Protein AF-A9WNQ1-F1 (afdb_monomer)

Organism: Renibacterium salmoninarum (strain ATCC 33209 / DSM 20767 / JCM 11484 / NBRC 15589 / NCIMB 2235) (NCBI:txid288705)

Solvent-accessible surface area (backbone atoms only — not comparable to full-atom values): 12412 Å² total; per-residue (Å²): 134,70,65,70,58,55,55,54,55,50,54,54,66,76,47,58,66,55,71,76,54,53,70,80,81,51,86,83,82,85,74,81,78,77,79,85,83,81,93,76,64,78,74,59,55,67,64,56,62,72,74,64,73,76,78,72,66,78,80,71,82,80,74,76,79,74,80,74,72,81,76,78,74,50,75,68,56,53,51,33,55,51,39,46,50,52,49,54,53,48,52,52,54,51,49,61,52,45,46,44,78,70,32,66,68,43,34,64,56,30,44,52,71,78,31,76,85,38,66,50,33,43,50,18,53,50,27,40,54,51,25,58,71,51,54,60,96,43,54,82,60,64,86,48,71,63,60,49,48,52,30,55,49,29,42,50,48,18,54,53,33,40,52,51,33,52,52,48,30,69,71,48,37,58,71,86,49,54,73,74,53,41,53,50,45,53,48,52,51,53,53,51,52,51,55,54,55,52,53,52,55,54,55,54,64,75,76,106

Sequence (208 aa):
MNESLNTVLTFIGERWWLIFLLPVFGGIVRSTFGRGKSRRSRLEQRRADRHGGYQNREQNYGSQPEVSVPVEKTPAQLRLEETQRLFVDHDAVNARWLDYELDVAKLIDFPMMSDVREPLTVEFLRAKRLADGLRPESPSGVVNDAQLSEYRQALRNFEVAFDVAEREARRIKDAHYTEPERQRLGTARKLFTMAVDDASTQAEKQLA

Secondary structure (DSSP, 8-state):
--HHHHHHHHHHHHTTTHHHHGGGTS------------SSSHHHHHHHTTTSTTSSSSS-SS---------PPPHHHHHHHHHHHHHHHHHHHHHHHHHHHH-HHHHHH-GGGG-TTSHHHHHHHHHHHHHHHH--SSGGG--SHHHHHHHHHHHHHHHHHHHHHHHHHHHHTTTTS-HHHHHHHHHHHHHHHHHHHHHHHHHHHHH-

Mean predicted aligned error: 15.94 Å

Structure (mmCIF, N/CA/C/O backbone):
data_AF-A9WNQ1-F1
#
_entry.id   AF-A9WNQ1-F1
#
loop_
_atom_site.group_PDB
_atom_site.id
_atom_site.type_symbol
_atom_site.label_atom_id
_atom_site.label_alt_id
_atom_site.label_comp_id
_atom_site.label_asym_id
_atom_site.label_entity_id
_atom_site.label_seq_id
_atom_site.pdbx_PDB_ins_code
_atom_site.Cartn_x
_atom_site.Cartn_y
_atom_site.Cartn_z
_atom_site.occupancy
_atom_site.B_iso_or_equiv
_atom_site.auth_seq_id
_atom_site.a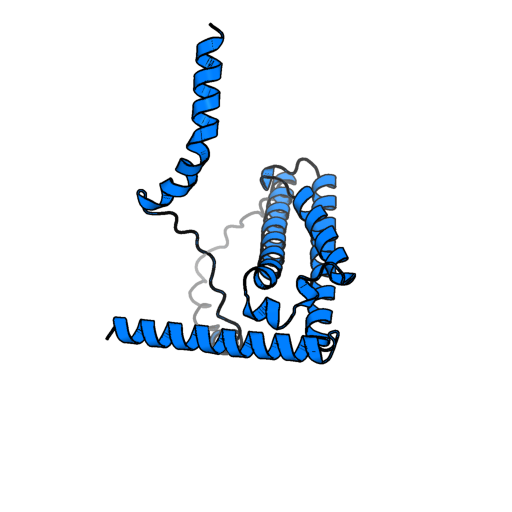uth_comp_id
_atom_site.auth_asym_id
_atom_site.auth_atom_id
_atom_site.pdbx_PDB_model_num
ATOM 1 N N . MET A 1 1 ? -23.160 17.984 -41.879 1.00 54.81 1 MET A N 1
ATOM 2 C CA . MET A 1 1 ? -22.387 16.821 -41.380 1.00 54.81 1 MET A CA 1
ATOM 3 C C . MET A 1 1 ? -21.888 16.975 -39.937 1.00 54.81 1 MET A C 1
ATOM 5 O O . MET A 1 1 ? -21.204 16.078 -39.470 1.00 54.81 1 MET A O 1
ATOM 9 N N . ASN A 1 2 ? -22.268 18.031 -39.197 1.00 57.84 2 ASN A N 1
ATOM 10 C CA . ASN A 1 2 ? -21.761 18.254 -37.831 1.00 57.84 2 ASN A CA 1
ATOM 11 C C . ASN A 1 2 ? -22.798 17.974 -36.727 1.00 57.84 2 ASN A C 1
ATOM 13 O O . ASN A 1 2 ? -22.425 17.881 -35.565 1.00 57.84 2 ASN A O 1
ATOM 17 N N . GLU A 1 3 ? -24.082 17.796 -37.061 1.00 57.00 3 GLU A N 1
ATOM 18 C CA . GLU A 1 3 ? -25.118 17.530 -36.049 1.00 57.00 3 GLU A CA 1
ATOM 19 C C . GLU A 1 3 ? -25.173 16.062 -35.612 1.00 57.00 3 GLU A C 1
ATOM 21 O O . GLU A 1 3 ? -25.330 15.782 -34.428 1.00 57.00 3 GLU A O 1
ATOM 26 N N . SER A 1 4 ? -24.924 15.116 -36.525 1.00 60.66 4 SER A N 1
ATOM 27 C CA . SER A 1 4 ? -24.928 13.681 -36.209 1.00 60.66 4 SER A CA 1
ATOM 28 C C . SER A 1 4 ? -23.835 13.274 -35.216 1.00 60.66 4 SER A C 1
ATOM 30 O O . SER A 1 4 ? -24.012 12.318 -34.468 1.00 60.66 4 SER A O 1
ATOM 32 N N . LEU A 1 5 ? -22.712 13.998 -35.179 1.00 57.69 5 LEU A N 1
ATOM 33 C CA . LEU A 1 5 ? -21.614 13.718 -34.248 1.00 57.69 5 LEU A CA 1
ATOM 34 C C . LEU A 1 5 ? -21.956 14.157 -32.817 1.00 57.69 5 LEU A C 1
ATOM 36 O O . LEU A 1 5 ? -21.647 13.437 -31.870 1.00 57.69 5 LEU A O 1
ATOM 40 N N . 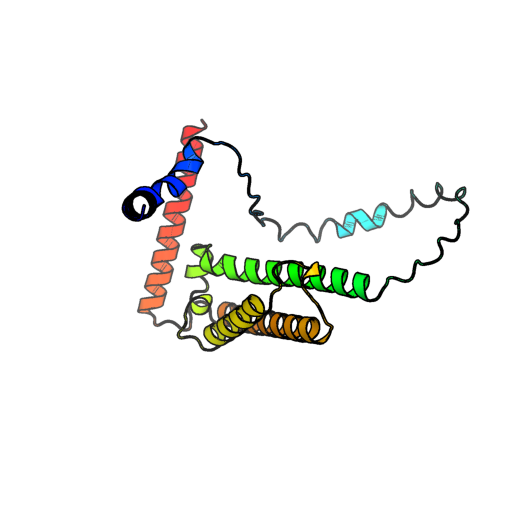ASN A 1 6 ? -22.672 15.272 -32.649 1.00 60.34 6 ASN A N 1
ATOM 41 C CA . ASN A 1 6 ? -23.096 15.744 -31.329 1.00 60.34 6 ASN A CA 1
ATOM 42 C C . ASN A 1 6 ? -24.200 14.864 -30.722 1.00 60.34 6 ASN A C 1
ATOM 44 O O . ASN A 1 6 ? -24.222 14.654 -29.508 1.00 60.34 6 ASN A O 1
ATOM 48 N N . THR A 1 7 ? -25.073 14.278 -31.547 1.00 64.00 7 THR A N 1
ATOM 49 C CA . THR A 1 7 ? -26.089 13.316 -31.086 1.00 64.00 7 THR A CA 1
ATOM 50 C C . THR A 1 7 ? -25.464 12.008 -30.589 1.00 64.00 7 THR A C 1
ATOM 52 O O . THR A 1 7 ? -25.899 11.458 -29.582 1.00 64.00 7 THR A O 1
ATOM 55 N N . VAL A 1 8 ? -24.403 11.520 -31.240 1.00 60.69 8 VAL A N 1
ATOM 56 C CA . VAL A 1 8 ? -23.683 10.316 -30.785 1.00 60.69 8 VAL A CA 1
ATOM 57 C C . VAL A 1 8 ? -22.916 10.587 -29.485 1.00 60.69 8 VAL A C 1
ATOM 59 O O . VAL A 1 8 ? -22.924 9.754 -28.580 1.00 60.69 8 VAL A O 1
ATOM 62 N N . LEU A 1 9 ? -22.301 11.764 -29.349 1.00 61.56 9 LEU A N 1
ATOM 63 C CA . LEU A 1 9 ? -21.529 12.126 -28.156 1.00 61.56 9 LEU A CA 1
ATOM 64 C C . LEU A 1 9 ? -22.412 12.375 -26.919 1.00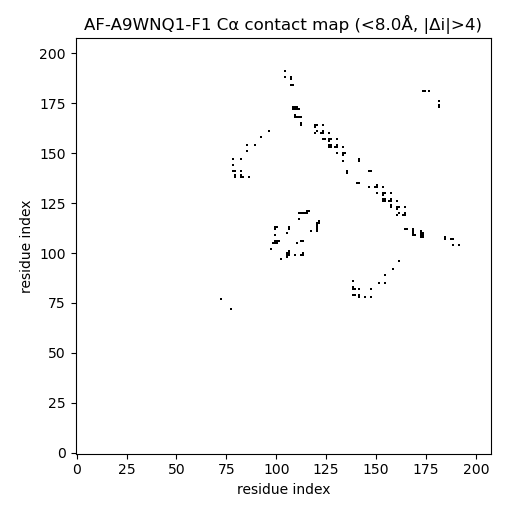 61.56 9 LEU A C 1
ATOM 66 O O . LEU A 1 9 ? -22.040 11.977 -25.817 1.00 61.56 9 LEU A O 1
ATOM 70 N N . THR A 1 10 ? -23.606 12.952 -27.087 1.00 60.44 10 THR A N 1
ATOM 71 C CA . THR A 1 10 ? -24.583 13.124 -25.989 1.00 60.44 10 THR A CA 1
ATOM 72 C C . THR A 1 10 ? -25.186 11.794 -25.531 1.00 60.44 10 THR A C 1
ATOM 74 O O . THR A 1 10 ? -25.306 11.552 -24.331 1.00 60.44 10 THR A O 1
ATOM 77 N N . PHE A 1 11 ? -25.454 10.878 -26.464 1.00 61.31 11 PHE A N 1
ATOM 78 C CA . PHE A 1 11 ? -25.955 9.536 -26.155 1.00 61.31 11 PHE A CA 1
ATOM 79 C C . PHE A 1 11 ? -24.963 8.691 -25.337 1.00 61.31 11 PHE A C 1
ATOM 81 O O . PHE A 1 11 ? -25.368 7.931 -24.455 1.00 61.31 11 PHE A O 1
ATOM 88 N N . ILE A 1 12 ? -23.659 8.830 -25.605 1.00 61.28 12 ILE A N 1
ATOM 89 C CA . ILE A 1 12 ? -22.595 8.155 -24.845 1.00 61.28 12 ILE A CA 1
ATOM 90 C C . ILE A 1 12 ? -22.454 8.770 -23.444 1.00 61.28 12 ILE A C 1
ATOM 92 O O . ILE A 1 12 ? -22.246 8.030 -22.486 1.00 61.28 12 ILE A O 1
ATOM 96 N N . GLY A 1 13 ? -22.636 10.088 -23.299 1.00 67.25 13 GLY A N 1
ATOM 97 C CA . GLY A 1 13 ? -22.617 10.772 -22.000 1.00 67.25 13 GLY A CA 1
ATOM 98 C C . GLY A 1 13 ? -23.765 10.370 -21.064 1.00 67.25 13 GLY A C 1
ATOM 99 O O . GLY A 1 13 ? -23.534 10.140 -19.880 1.00 67.25 13 GLY A O 1
ATOM 100 N N . GLU A 1 14 ? -24.988 10.213 -21.581 1.00 68.38 14 GLU A N 1
ATOM 101 C CA . GLU A 1 14 ? -26.163 9.842 -20.767 1.00 68.38 14 GLU A CA 1
ATOM 102 C C . GLU A 1 14 ? -26.205 8.360 -20.355 1.00 68.38 14 GLU A C 1
ATOM 104 O O . GLU A 1 14 ? -26.829 8.001 -19.355 1.00 68.38 14 GLU A O 1
ATOM 109 N N . ARG A 1 15 ? -25.549 7.468 -21.108 1.00 72.81 15 ARG A N 1
ATOM 110 C CA . ARG A 1 15 ? -25.635 6.008 -20.907 1.00 72.81 15 ARG A CA 1
ATOM 111 C C . ARG A 1 15 ? -24.396 5.376 -20.266 1.00 72.81 15 ARG A C 1
ATOM 113 O O . ARG A 1 15 ? -24.258 4.154 -20.289 1.00 72.81 15 ARG A O 1
ATOM 120 N N . TRP A 1 16 ? -23.529 6.173 -19.641 1.00 75.06 16 TRP A N 1
ATOM 121 C CA . TRP A 1 16 ? -22.308 5.708 -18.955 1.00 75.06 16 TRP A CA 1
ATOM 122 C C . TRP A 1 16 ? -22.558 4.620 -17.892 1.00 75.06 16 TRP A C 1
ATOM 124 O O . TRP A 1 16 ? -21.724 3.744 -17.673 1.00 75.06 16 TRP A O 1
ATOM 134 N N . TRP A 1 17 ? -23.740 4.616 -17.276 1.00 76.94 17 TRP A N 1
ATOM 135 C CA . TRP A 1 17 ? -24.148 3.612 -16.290 1.00 76.94 17 TRP A CA 1
ATOM 136 C C . TRP A 1 17 ? -24.368 2.201 -16.873 1.00 76.94 17 TRP A C 1
ATOM 138 O O . TRP A 1 17 ? -24.355 1.232 -16.117 1.00 76.94 17 TRP A O 1
ATOM 148 N N . LEU A 1 18 ? -24.503 2.028 -18.197 1.00 69.69 18 LEU A N 1
ATOM 149 C CA . LEU A 1 18 ? -24.632 0.693 -18.806 1.00 69.69 18 LEU A CA 1
ATOM 150 C C . LEU A 1 18 ? -23.362 -0.160 -18.652 1.00 69.69 18 LEU A C 1
ATOM 152 O O . LEU A 1 18 ? -23.456 -1.384 -18.584 1.00 69.69 18 LEU A O 1
ATOM 156 N N . ILE A 1 19 ? -22.188 0.467 -18.517 1.00 68.12 19 ILE A N 1
ATOM 157 C CA . ILE A 1 19 ? -20.923 -0.233 -18.236 1.00 68.12 19 ILE A CA 1
ATOM 158 C C . ILE A 1 19 ? -20.980 -0.921 -16.860 1.00 68.12 19 ILE A C 1
ATOM 160 O O . ILE A 1 19 ? -20.432 -2.007 -16.689 1.00 68.12 19 ILE A O 1
ATOM 164 N N . PHE A 1 20 ? -21.712 -0.344 -15.900 1.00 67.31 20 PHE A N 1
ATOM 165 C CA . PHE A 1 20 ? -21.898 -0.924 -14.567 1.00 67.31 20 PHE A CA 1
ATOM 166 C C . PHE A 1 20 ? -22.905 -2.085 -14.526 1.00 67.31 20 PHE A C 1
ATOM 168 O O . PHE A 1 20 ? -22.830 -2.901 -13.612 1.00 67.31 20 PHE A O 1
ATOM 175 N N . LEU A 1 21 ? -23.819 -2.204 -15.498 1.00 59.38 21 LEU A N 1
ATOM 176 C CA . LEU A 1 21 ? -24.796 -3.307 -15.569 1.00 59.38 21 LEU A CA 1
ATOM 177 C C . LEU A 1 21 ? -24.338 -4.506 -16.411 1.00 59.38 21 LEU A C 1
ATOM 179 O O . LEU A 1 21 ? -24.907 -5.594 -16.302 1.00 59.38 21 LEU A O 1
ATOM 183 N N . LEU A 1 22 ? -23.270 -4.347 -17.191 1.00 58.72 22 LEU A N 1
ATOM 184 C CA . LEU A 1 22 ? -22.635 -5.421 -17.958 1.00 58.72 22 LEU A CA 1
ATOM 185 C C . LEU A 1 22 ? -22.159 -6.658 -17.150 1.00 58.72 22 LEU A C 1
ATOM 187 O O . LEU A 1 22 ? -22.144 -7.738 -17.743 1.00 58.72 22 LEU A O 1
ATOM 191 N N . PRO A 1 23 ? -21.858 -6.613 -15.831 1.00 54.12 23 PRO A N 1
ATOM 192 C CA . PRO A 1 23 ? -21.511 -7.822 -15.081 1.00 54.12 23 PRO A CA 1
ATOM 193 C C . PRO A 1 23 ? -22.716 -8.705 -14.708 1.00 54.12 23 PRO A C 1
ATOM 195 O O . PRO A 1 23 ? -22.514 -9.806 -14.205 1.00 54.12 23 PRO A O 1
ATOM 198 N N . VAL A 1 24 ? -23.963 -8.264 -14.928 1.00 57.81 24 VAL A N 1
ATOM 199 C CA . VAL A 1 24 ? -25.164 -9.014 -14.497 1.00 57.81 24 VAL A CA 1
ATOM 200 C C . VAL A 1 24 ? -25.625 -10.048 -15.539 1.00 57.81 24 VAL A C 1
ATOM 202 O O . VAL A 1 24 ? -26.306 -11.005 -15.186 1.00 57.81 24 VAL A O 1
ATOM 205 N N . PHE A 1 25 ? -25.204 -9.927 -16.805 1.00 54.47 25 PHE A N 1
ATOM 206 C CA . PHE A 1 25 ? -25.613 -10.846 -17.884 1.00 54.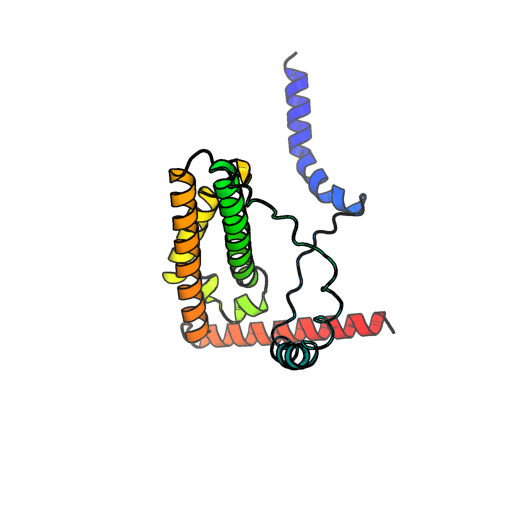47 25 PHE A CA 1
ATOM 207 C C . PHE A 1 25 ? -24.468 -11.644 -18.537 1.00 54.47 25 PHE A C 1
ATOM 209 O O . PHE A 1 25 ? -24.737 -12.546 -19.328 1.00 54.47 25 PHE A O 1
ATOM 216 N N . GLY A 1 26 ? -23.205 -11.377 -18.191 1.00 43.53 26 GLY A N 1
ATOM 217 C CA . GLY A 1 26 ? -22.037 -12.087 -18.725 1.00 43.53 26 GLY A CA 1
ATOM 218 C C . GLY A 1 26 ? -21.204 -12.711 -17.612 1.00 43.53 26 GLY A C 1
ATOM 219 O O . GLY A 1 26 ? -20.294 -12.079 -17.084 1.00 43.53 26 GLY A O 1
ATOM 220 N N . GLY A 1 27 ? -21.522 -13.948 -17.234 1.00 50.69 27 GLY A N 1
ATOM 221 C CA . GLY A 1 27 ? -20.726 -14.708 -16.278 1.00 50.69 27 GLY A CA 1
ATOM 222 C C . GLY A 1 27 ? -19.274 -14.892 -16.743 1.00 50.69 27 GLY A C 1
ATOM 223 O O . GLY A 1 27 ? -19.018 -15.142 -17.917 1.00 50.69 27 GLY A O 1
ATOM 224 N N . ILE A 1 28 ? -18.365 -14.867 -15.760 1.00 48.44 28 ILE A N 1
ATOM 225 C CA . ILE A 1 28 ? -16.906 -15.098 -15.807 1.00 48.44 28 ILE A CA 1
ATOM 226 C C . ILE A 1 28 ? -16.054 -13.821 -15.958 1.00 48.44 28 ILE A C 1
ATOM 228 O O . ILE A 1 28 ? -15.494 -13.532 -17.008 1.00 48.44 28 ILE A O 1
ATOM 232 N N . VAL A 1 29 ? -15.794 -13.162 -14.823 1.00 42.66 29 VAL A N 1
ATOM 233 C CA . VAL A 1 29 ? -14.445 -12.663 -14.501 1.00 42.66 29 VAL A CA 1
ATOM 234 C C . VAL A 1 29 ? -14.085 -13.184 -13.112 1.00 42.66 29 VAL A C 1
ATOM 236 O O . VAL A 1 29 ? -14.400 -12.595 -12.082 1.00 42.66 29 VAL A O 1
ATOM 239 N N . ARG A 1 30 ? -13.448 -14.355 -13.085 1.00 45.84 30 ARG A N 1
ATOM 240 C CA . ARG A 1 30 ? -12.816 -14.920 -11.891 1.00 45.84 30 ARG A CA 1
ATOM 241 C C . ARG A 1 30 ? -11.500 -14.172 -11.666 1.00 45.84 30 ARG A C 1
ATOM 243 O O . ARG A 1 30 ? -10.452 -14.661 -12.071 1.00 45.84 30 ARG A O 1
ATOM 250 N N . SER A 1 31 ? -11.544 -12.987 -11.054 1.00 43.66 31 SER A N 1
ATOM 251 C CA . SER A 1 31 ? -10.326 -12.376 -10.514 1.00 43.66 31 SER A CA 1
ATOM 252 C C . SER A 1 31 ? -10.023 -13.049 -9.175 1.00 43.66 31 SER A C 1
ATOM 254 O O . SER A 1 31 ? -10.768 -12.986 -8.197 1.00 43.66 31 SER A O 1
ATOM 256 N N . THR A 1 32 ? -8.952 -13.827 -9.162 1.00 46.03 32 THR A N 1
ATOM 257 C CA . THR A 1 32 ? -8.445 -14.478 -7.962 1.00 46.03 32 THR A CA 1
ATOM 258 C C . THR A 1 32 ? -7.775 -13.432 -7.078 1.00 46.03 32 THR A C 1
ATOM 260 O O . THR A 1 32 ? -6.559 -13.268 -7.124 1.00 46.03 32 THR A O 1
ATOM 263 N N . PHE A 1 33 ? -8.553 -12.736 -6.248 1.00 42.81 33 PHE A N 1
ATOM 264 C CA . PHE A 1 33 ? -8.005 -12.101 -5.053 1.00 42.81 33 PHE A CA 1
ATOM 265 C C . PHE A 1 33 ? -7.664 -13.206 -4.050 1.00 42.81 33 PHE A C 1
ATOM 267 O O . PHE A 1 33 ? -8.530 -13.854 -3.458 1.00 42.81 33 PHE A O 1
ATOM 274 N N . GLY A 1 34 ? -6.366 -13.484 -3.942 1.00 39.75 34 GLY A N 1
ATOM 275 C CA . GLY A 1 34 ? -5.800 -14.483 -3.050 1.00 39.75 34 GLY A CA 1
ATOM 276 C C . GLY A 1 34 ? -6.118 -14.162 -1.594 1.00 39.75 34 GLY A C 1
ATOM 277 O O . GLY A 1 34 ? -5.508 -13.298 -0.976 1.00 39.75 34 GLY A O 1
ATOM 278 N N . ARG A 1 35 ? -7.059 -14.921 -1.036 1.00 44.72 35 ARG A N 1
ATOM 279 C CA . ARG A 1 35 ? -7.376 -15.004 0.390 1.00 44.72 35 ARG A CA 1
ATOM 280 C C . ARG A 1 35 ? -6.162 -15.565 1.143 1.00 44.72 35 ARG A C 1
ATOM 282 O O . ARG A 1 35 ? -5.996 -16.776 1.269 1.00 44.72 35 ARG A O 1
ATOM 289 N N . GLY A 1 36 ? -5.294 -14.685 1.635 1.00 40.34 36 GLY A N 1
ATOM 290 C CA . GLY A 1 36 ? -4.077 -15.023 2.376 1.00 40.34 36 GLY A CA 1
ATOM 291 C C . GLY A 1 36 ? -4.328 -15.513 3.807 1.00 40.34 36 GLY A C 1
ATOM 292 O O . GLY A 1 36 ? -3.904 -14.878 4.766 1.00 40.34 36 GLY A O 1
ATOM 293 N N . LYS A 1 37 ? -4.975 -16.672 3.983 1.00 49.59 37 LYS A N 1
ATOM 294 C CA . LYS A 1 37 ? -4.999 -17.403 5.263 1.00 49.59 37 LYS A CA 1
ATOM 295 C C . LYS A 1 37 ? -3.883 -18.444 5.247 1.00 49.59 37 LYS A C 1
ATOM 297 O O . LYS A 1 37 ? -4.122 -19.547 4.781 1.00 49.59 37 LYS A O 1
ATOM 302 N N . SER A 1 38 ? -2.679 -18.118 5.732 1.00 52.81 38 SER A N 1
ATOM 303 C CA . SER A 1 38 ? -1.654 -19.113 6.132 1.00 52.81 38 SER A CA 1
ATOM 304 C C . SER A 1 38 ? -0.426 -18.466 6.791 1.00 52.81 38 SER A C 1
ATOM 306 O O . SER A 1 38 ? 0.579 -18.195 6.141 1.00 52.81 38 SER A O 1
ATOM 308 N N . ARG A 1 39 ? -0.473 -18.257 8.114 1.00 55.72 39 ARG A N 1
ATOM 309 C CA . ARG A 1 39 ? 0.700 -17.881 8.938 1.00 55.72 39 ARG A CA 1
ATOM 310 C C . ARG A 1 39 ? 1.087 -18.930 9.996 1.00 55.72 39 ARG A C 1
ATOM 312 O O . ARG A 1 39 ? 1.733 -18.580 10.976 1.00 55.72 39 ARG A O 1
ATOM 319 N N . ARG A 1 40 ? 0.730 -20.215 9.834 1.00 55.62 40 ARG A N 1
ATOM 320 C CA . ARG A 1 40 ? 1.068 -21.247 10.847 1.00 55.62 40 ARG A CA 1
ATOM 321 C C . ARG A 1 40 ? 1.681 -22.575 10.371 1.00 55.62 40 ARG A C 1
ATOM 323 O O . ARG A 1 40 ? 2.184 -23.291 11.219 1.00 55.62 40 ARG A O 1
ATOM 330 N N . SER A 1 41 ? 1.771 -22.882 9.074 1.00 55.88 41 SER A N 1
ATOM 331 C CA . SER A 1 41 ? 2.246 -24.207 8.607 1.00 55.88 41 SER A CA 1
ATOM 332 C C . SER A 1 41 ? 3.712 -24.290 8.136 1.00 55.88 41 SER A C 1
ATOM 334 O O . SER A 1 41 ? 4.205 -25.381 7.861 1.00 55.88 41 SER A O 1
ATOM 336 N N . ARG A 1 42 ? 4.472 -23.182 8.081 1.00 55.59 42 ARG A N 1
ATOM 337 C CA . ARG A 1 42 ? 5.870 -23.204 7.576 1.00 55.59 42 ARG A CA 1
ATOM 338 C C . ARG A 1 42 ? 6.895 -23.845 8.525 1.00 55.59 42 ARG A C 1
ATOM 340 O O . ARG A 1 42 ? 8.011 -24.137 8.101 1.00 55.59 42 ARG A O 1
ATOM 347 N N . LEU A 1 43 ? 6.544 -24.068 9.792 1.00 57.31 43 LEU A N 1
ATOM 348 C CA . LEU A 1 43 ? 7.431 -24.715 10.769 1.00 57.31 43 LEU A CA 1
ATOM 349 C C . LEU A 1 43 ? 7.339 -26.250 10.737 1.00 57.31 43 LEU A C 1
ATOM 351 O O . LEU A 1 43 ? 8.290 -26.915 11.142 1.00 57.31 43 LEU A O 1
ATOM 355 N N . GLU A 1 44 ? 6.249 -26.814 10.211 1.00 55.28 44 GLU A N 1
ATOM 356 C CA . GLU A 1 44 ? 6.040 -28.268 10.169 1.00 55.28 44 GLU A CA 1
ATOM 357 C C . GLU A 1 44 ? 6.602 -28.909 8.892 1.00 55.28 44 GLU A C 1
ATOM 359 O O . GLU A 1 44 ? 7.183 -29.991 8.962 1.00 55.28 44 GLU A O 1
ATOM 364 N N . GLN A 1 45 ? 6.572 -28.210 7.750 1.00 58.03 45 GLN A N 1
ATOM 365 C CA . GLN A 1 45 ? 7.140 -28.721 6.489 1.00 58.03 45 GLN A CA 1
ATOM 366 C C . GLN A 1 45 ? 8.662 -28.948 6.567 1.00 58.03 45 GLN A C 1
ATOM 368 O O . GLN A 1 45 ? 9.165 -29.965 6.099 1.00 58.03 45 GLN A O 1
ATOM 373 N N . ARG A 1 46 ? 9.399 -28.106 7.307 1.00 55.50 46 ARG A N 1
ATOM 374 C CA . ARG A 1 46 ? 10.859 -28.255 7.482 1.00 55.50 46 ARG A CA 1
ATOM 375 C C . ARG A 1 46 ? 11.294 -29.505 8.259 1.00 55.50 46 ARG A C 1
ATOM 377 O O . ARG A 1 46 ? 12.483 -29.829 8.259 1.00 55.50 46 ARG A O 1
ATOM 384 N N . ARG A 1 47 ? 10.379 -30.182 8.965 1.00 57.78 47 ARG A N 1
ATOM 385 C CA . ARG A 1 47 ? 10.673 -31.450 9.656 1.00 57.78 47 ARG A CA 1
ATOM 386 C C . ARG A 1 47 ? 10.470 -32.662 8.744 1.00 57.78 47 ARG A C 1
ATOM 388 O O . ARG A 1 47 ? 11.200 -33.633 8.907 1.00 57.78 47 ARG A O 1
ATOM 395 N N . ALA A 1 48 ? 9.566 -32.580 7.766 1.00 58.84 48 ALA A N 1
ATOM 396 C CA . ALA A 1 48 ? 9.337 -33.648 6.791 1.00 58.84 48 ALA A CA 1
ATOM 397 C C . ALA A 1 48 ? 10.461 -33.726 5.739 1.00 58.84 48 ALA A C 1
ATOM 399 O O . ALA A 1 48 ? 10.911 -34.816 5.390 1.00 58.84 48 ALA A O 1
ATOM 400 N N . ASP A 1 49 ? 11.007 -32.579 5.325 1.00 57.69 49 ASP A N 1
ATOM 401 C CA . ASP A 1 49 ? 12.041 -32.522 4.278 1.00 57.69 49 ASP A CA 1
ATOM 402 C C . ASP A 1 49 ? 13.390 -33.132 4.706 1.00 57.69 49 ASP A C 1
ATOM 404 O O . ASP A 1 49 ? 14.218 -33.488 3.869 1.00 57.69 49 ASP A O 1
ATOM 408 N N . ARG A 1 50 ? 13.631 -33.302 6.014 1.00 58.38 50 ARG A N 1
ATOM 409 C CA . ARG A 1 50 ? 14.906 -33.831 6.530 1.00 58.38 50 ARG A CA 1
ATOM 410 C C . ARG A 1 50 ? 15.022 -35.359 6.428 1.00 58.38 50 ARG A C 1
ATOM 412 O O . ARG A 1 50 ? 16.128 -35.882 6.544 1.00 58.38 50 ARG A O 1
ATOM 419 N N . HIS A 1 51 ? 13.917 -36.075 6.212 1.00 54.94 51 HIS A N 1
ATOM 420 C CA . HIS A 1 51 ? 13.913 -37.543 6.121 1.00 54.94 51 HIS A CA 1
ATOM 421 C C . HIS A 1 51 ? 13.658 -38.092 4.708 1.00 54.94 51 HIS A C 1
ATOM 423 O O . HIS A 1 51 ? 13.907 -39.269 4.476 1.00 54.94 51 HIS A O 1
ATOM 429 N N . GLY A 1 52 ? 13.276 -37.254 3.736 1.00 55.88 52 GLY A N 1
ATOM 430 C CA . GLY A 1 52 ? 13.100 -37.666 2.332 1.00 55.88 52 GLY A CA 1
ATOM 431 C C . GLY A 1 52 ? 14.369 -37.622 1.462 1.00 55.88 52 GLY A C 1
ATOM 432 O O . GLY A 1 52 ? 14.331 -38.001 0.295 1.00 55.88 52 GLY A O 1
ATOM 433 N N . GLY A 1 53 ? 15.499 -37.153 2.002 1.00 56.56 53 GLY A N 1
ATOM 434 C CA . GLY A 1 53 ? 16.695 -36.807 1.220 1.00 56.56 53 GLY A CA 1
ATOM 435 C C . GLY A 1 53 ? 17.580 -37.963 0.733 1.00 56.56 53 GLY A C 1
ATOM 436 O O . GLY A 1 53 ? 18.507 -37.706 -0.029 1.00 56.56 53 GLY A O 1
ATOM 437 N N . TYR A 1 54 ? 17.330 -39.215 1.136 1.00 53.53 54 TYR A N 1
ATOM 438 C CA . TYR A 1 54 ? 18.247 -40.333 0.842 1.00 53.53 54 TYR A CA 1
ATOM 439 C C . TYR A 1 54 ? 17.752 -41.337 -0.206 1.00 53.53 54 TYR A C 1
ATOM 441 O O . TYR A 1 54 ? 18.545 -42.146 -0.667 1.00 53.53 54 TYR A O 1
ATOM 449 N N . GLN A 1 55 ? 16.492 -41.273 -0.646 1.00 55.03 55 GLN A N 1
ATOM 450 C CA . GLN A 1 55 ? 15.964 -42.243 -1.622 1.00 55.03 55 GLN A CA 1
ATOM 451 C C . GLN A 1 55 ? 16.133 -41.832 -3.093 1.00 55.03 55 GLN A C 1
ATOM 453 O O . GLN A 1 55 ? 16.061 -42.682 -3.970 1.00 55.03 55 GLN A O 1
ATOM 458 N N . ASN A 1 56 ? 16.415 -40.558 -3.385 1.00 53.81 56 ASN A N 1
ATOM 459 C CA . ASN A 1 56 ? 16.497 -40.057 -4.767 1.00 53.81 56 ASN A CA 1
ATOM 460 C C . ASN A 1 56 ? 17.926 -39.939 -5.332 1.00 53.81 56 ASN A C 1
ATOM 462 O O . ASN A 1 56 ? 18.102 -39.406 -6.425 1.00 53.81 56 ASN A O 1
ATOM 466 N N . ARG A 1 57 ? 18.964 -40.406 -4.621 1.00 53.91 57 ARG A N 1
ATOM 467 C CA . ARG A 1 57 ? 20.359 -40.253 -5.082 1.00 53.91 57 ARG A CA 1
ATOM 468 C C . ARG A 1 57 ? 20.873 -41.405 -5.952 1.00 53.91 57 ARG A C 1
ATOM 470 O O . ARG A 1 57 ? 21.816 -41.199 -6.706 1.00 53.91 57 ARG A O 1
ATOM 477 N N . GLU A 1 58 ? 20.244 -42.577 -5.909 1.00 50.53 58 GLU A N 1
ATOM 478 C CA . GLU A 1 58 ? 20.747 -43.770 -6.616 1.00 50.53 58 GLU A CA 1
ATOM 479 C C . GLU A 1 58 ? 20.123 -43.988 -8.005 1.00 50.53 58 GLU A C 1
ATOM 481 O O . GLU A 1 58 ? 20.648 -44.763 -8.796 1.00 50.53 58 GLU A O 1
ATOM 486 N N . GLN A 1 59 ? 19.057 -43.261 -8.363 1.00 52.00 59 GLN A N 1
ATOM 487 C CA . GLN A 1 59 ? 18.430 -43.367 -9.693 1.00 52.00 59 GLN A CA 1
ATOM 488 C C . GLN A 1 59 ? 19.051 -42.442 -10.752 1.00 52.00 59 GLN A C 1
ATOM 490 O O . GLN A 1 59 ? 18.730 -42.555 -11.932 1.00 52.00 59 GLN A O 1
ATOM 495 N N . ASN A 1 60 ? 19.960 -41.545 -10.362 1.00 52.09 60 ASN A N 1
ATOM 496 C CA . ASN A 1 60 ? 20.587 -40.579 -11.264 1.00 52.09 60 ASN A CA 1
ATOM 497 C C . ASN A 1 60 ? 22.081 -40.890 -11.463 1.00 52.09 60 ASN A C 1
ATOM 499 O O . ASN A 1 60 ? 22.944 -40.082 -11.136 1.00 52.09 60 ASN A O 1
ATOM 503 N N . TYR A 1 61 ? 22.387 -42.102 -11.937 1.00 50.06 61 TYR A N 1
ATOM 504 C CA . TYR A 1 61 ? 23.754 -42.543 -12.275 1.00 50.06 61 TYR A CA 1
ATOM 505 C C . TYR A 1 61 ? 23.881 -43.026 -13.734 1.00 50.06 61 TYR A C 1
ATOM 507 O O . TYR A 1 61 ? 24.822 -43.737 -14.078 1.00 50.06 61 TYR A O 1
ATOM 515 N N . GLY A 1 62 ? 22.926 -42.650 -14.595 1.00 52.03 62 GLY A N 1
ATOM 516 C CA . GLY A 1 62 ? 22.895 -43.020 -16.019 1.00 52.03 62 GLY A CA 1
ATOM 517 C C . GLY A 1 62 ? 22.810 -41.849 -17.002 1.00 52.03 62 GLY A C 1
ATOM 518 O O . GLY A 1 62 ? 22.942 -42.061 -18.204 1.00 52.03 62 GLY A O 1
ATOM 519 N N . SER A 1 63 ? 22.629 -40.618 -16.523 1.00 56.84 63 SER A N 1
ATOM 520 C CA . SER A 1 63 ? 22.557 -39.433 -17.378 1.00 56.84 63 SER A CA 1
ATOM 521 C C . SER A 1 63 ? 23.915 -38.748 -17.376 1.00 56.84 63 SER A C 1
ATOM 523 O O . SER A 1 63 ? 24.280 -38.076 -16.411 1.00 56.84 63 SER A O 1
ATOM 525 N N . GLN A 1 64 ? 24.690 -38.949 -18.441 1.00 56.12 64 GLN A N 1
ATOM 526 C CA . GLN A 1 64 ? 25.852 -38.106 -18.713 1.00 56.12 64 GLN A CA 1
ATOM 527 C C . GLN A 1 64 ? 25.399 -36.639 -18.657 1.00 56.12 64 GLN A C 1
ATOM 529 O O . GLN A 1 64 ? 24.369 -36.312 -19.251 1.00 56.12 64 GLN A O 1
ATOM 534 N N . PRO A 1 65 ? 26.111 -35.748 -17.946 1.00 51.41 65 PRO A N 1
ATOM 535 C CA . PRO A 1 65 ? 25.843 -34.331 -18.061 1.00 51.41 65 PRO A CA 1
ATOM 536 C C . PRO A 1 65 ? 26.255 -33.927 -19.476 1.00 51.41 65 PRO A C 1
ATOM 538 O O . PRO A 1 65 ? 27.437 -33.723 -19.750 1.00 51.41 65 PRO A O 1
ATOM 541 N N . GLU A 1 66 ? 25.288 -33.829 -20.390 1.00 55.81 66 GLU A N 1
ATOM 542 C CA . GLU A 1 66 ? 25.458 -32.922 -21.516 1.00 55.81 66 GLU A CA 1
ATOM 543 C C . GLU A 1 66 ? 25.806 -31.573 -20.897 1.00 55.81 66 GLU A C 1
ATOM 545 O O . GLU A 1 66 ? 25.051 -31.021 -20.093 1.00 55.81 66 GLU A O 1
ATOM 550 N N . VAL A 1 67 ? 27.017 -31.107 -21.183 1.00 53.97 67 VAL A N 1
ATOM 551 C CA . VAL A 1 67 ? 27.521 -29.819 -20.732 1.00 53.97 67 VAL A CA 1
ATOM 552 C C . VAL A 1 67 ? 26.636 -28.765 -21.384 1.00 53.97 67 VAL A C 1
ATOM 554 O O . VAL A 1 67 ? 26.904 -28.302 -22.490 1.00 53.97 67 VAL A O 1
ATOM 557 N N . SER A 1 68 ? 25.540 -28.413 -20.716 1.00 62.50 68 SER A N 1
ATOM 558 C CA . SER A 1 68 ? 24.739 -27.253 -21.061 1.00 62.50 68 SER A CA 1
ATOM 559 C C . SER A 1 68 ? 25.633 -26.045 -20.822 1.00 62.50 68 SER A C 1
ATOM 561 O O . SER A 1 68 ? 25.830 -25.618 -19.681 1.00 62.50 68 SER A O 1
ATOM 563 N N . VAL A 1 69 ? 26.250 -25.548 -21.891 1.00 61.09 69 VAL A N 1
ATOM 564 C CA . VAL A 1 69 ? 26.992 -24.290 -21.872 1.00 61.09 69 VAL A CA 1
ATOM 565 C C . VAL A 1 69 ? 26.048 -23.236 -21.282 1.00 61.09 69 VAL A C 1
ATOM 567 O O . VAL A 1 69 ? 24.920 -23.122 -21.772 1.00 61.09 69 VAL A O 1
ATOM 570 N N . PRO A 1 70 ? 26.432 -22.502 -20.220 1.00 63.12 70 PRO A N 1
ATOM 571 C CA . PRO A 1 70 ? 25.608 -21.417 -19.713 1.00 63.12 70 PRO A CA 1
ATOM 572 C C . PRO A 1 70 ? 25.368 -20.433 -20.856 1.00 63.12 70 PRO A C 1
ATOM 574 O O . PRO A 1 70 ? 26.305 -19.793 -21.331 1.00 63.12 70 PRO A O 1
ATOM 577 N N . VAL A 1 71 ? 24.130 -20.345 -21.342 1.00 69.81 71 VAL A N 1
ATOM 578 C CA . VAL A 1 71 ? 23.753 -19.301 -22.294 1.00 69.81 71 VAL A CA 1
ATOM 579 C C . VAL A 1 71 ? 23.839 -17.992 -21.522 1.00 69.81 71 VAL A C 1
ATOM 581 O O . VAL A 1 71 ? 23.027 -17.733 -20.632 1.00 69.81 71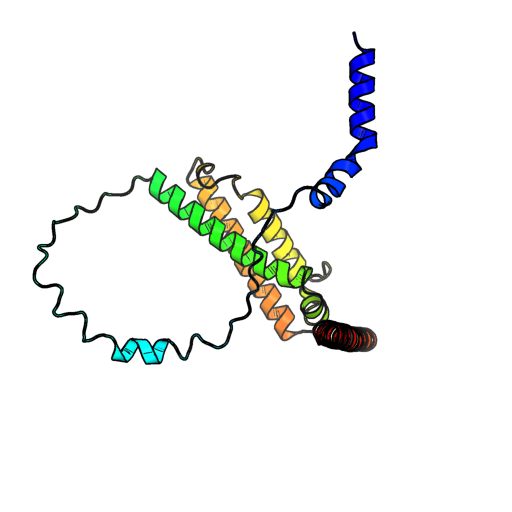 VAL A O 1
ATOM 584 N N . GLU A 1 72 ? 24.875 -17.206 -21.803 1.00 81.38 72 GLU A N 1
ATOM 585 C CA . GLU A 1 72 ? 25.055 -15.889 -21.209 1.00 81.38 72 GLU A CA 1
ATOM 586 C C . GLU A 1 72 ? 23.846 -15.025 -21.585 1.00 81.38 72 GLU A C 1
ATOM 588 O O . GLU A 1 72 ? 23.548 -14.813 -22.764 1.00 81.38 72 GLU A O 1
ATOM 593 N N . LYS A 1 73 ? 23.081 -14.600 -20.574 1.00 85.50 73 LYS A N 1
ATOM 594 C CA . LYS A 1 73 ? 21.875 -13.799 -20.790 1.00 85.50 73 LYS A CA 1
ATOM 595 C C . LYS A 1 73 ? 22.271 -12.447 -21.362 1.00 85.50 73 LYS A C 1
ATOM 597 O O . LYS A 1 73 ? 23.197 -11.804 -20.870 1.00 85.50 73 LYS A O 1
ATOM 602 N N . THR A 1 74 ? 21.536 -11.979 -22.364 1.00 89.69 74 THR A N 1
ATOM 603 C CA . THR A 1 74 ? 21.792 -10.649 -22.922 1.00 89.69 74 THR A CA 1
ATOM 604 C C . THR A 1 74 ? 21.441 -9.563 -21.894 1.00 89.69 74 THR A C 1
ATOM 606 O O . THR A 1 74 ? 20.541 -9.762 -21.070 1.00 89.69 74 THR A O 1
ATOM 609 N N . PRO A 1 75 ? 22.072 -8.374 -21.944 1.00 87.38 75 PRO A N 1
ATOM 610 C CA . PRO A 1 75 ? 21.737 -7.271 -21.037 1.00 87.38 75 PRO A CA 1
ATOM 611 C C . PRO A 1 75 ? 20.243 -6.906 -21.039 1.00 87.38 75 PRO A C 1
ATOM 613 O O . PRO A 1 75 ? 19.674 -6.583 -20.000 1.00 87.38 75 PRO A O 1
ATOM 616 N N . ALA A 1 76 ? 19.579 -7.023 -22.194 1.00 88.12 76 ALA A N 1
ATOM 617 C CA . ALA A 1 76 ? 18.141 -6.795 -22.321 1.00 88.12 76 ALA A CA 1
ATOM 618 C C . ALA A 1 76 ? 17.303 -7.846 -21.570 1.00 88.12 76 ALA A C 1
ATOM 620 O O . ALA A 1 76 ? 16.316 -7.495 -20.926 1.00 88.12 76 ALA A O 1
ATOM 621 N N . GLN A 1 77 ? 17.704 -9.122 -21.613 1.00 91.00 77 GLN A N 1
ATOM 622 C CA . GLN A 1 77 ? 17.041 -10.195 -20.862 1.00 91.00 77 GLN A CA 1
ATOM 623 C C . GLN A 1 77 ? 17.194 -9.993 -19.352 1.00 91.00 77 GLN A C 1
ATOM 625 O O . GLN A 1 77 ? 16.215 -10.109 -18.622 1.00 91.00 77 GLN A O 1
ATOM 630 N N . LEU A 1 78 ? 18.393 -9.622 -18.890 1.00 91.50 78 LEU A N 1
ATOM 631 C CA . LEU A 1 78 ? 18.641 -9.325 -17.475 1.00 91.50 78 LEU A CA 1
ATOM 632 C C . LEU A 1 78 ? 17.774 -8.161 -16.979 1.00 91.50 78 LEU A C 1
ATOM 634 O O . LEU A 1 78 ? 17.164 -8.253 -15.914 1.00 91.50 78 LEU A O 1
ATOM 638 N N . ARG A 1 79 ? 17.663 -7.092 -17.776 1.00 91.69 79 ARG A N 1
ATOM 639 C CA . ARG A 1 79 ? 16.825 -5.930 -17.453 1.00 91.69 79 ARG A CA 1
ATOM 640 C C . ARG A 1 79 ? 15.343 -6.295 -17.361 1.00 91.69 79 ARG A C 1
ATOM 642 O O . ARG A 1 79 ? 14.646 -5.831 -16.457 1.00 91.69 79 ARG A O 1
ATOM 649 N N . LEU A 1 80 ? 14.863 -7.132 -18.281 1.00 93.00 80 LEU A N 1
ATOM 650 C CA . LEU A 1 80 ? 13.486 -7.620 -18.279 1.00 93.00 80 LEU A CA 1
ATOM 651 C C . LEU A 1 80 ? 13.189 -8.446 -17.021 1.00 93.00 80 LEU A C 1
ATOM 653 O O . LEU A 1 80 ? 12.200 -8.179 -16.342 1.00 93.00 80 LEU A O 1
ATOM 657 N N . GLU A 1 81 ? 14.051 -9.411 -16.693 1.00 93.56 81 GLU A N 1
ATOM 658 C CA . GLU A 1 81 ? 13.910 -10.252 -15.496 1.00 93.56 81 GLU A CA 1
ATOM 659 C C . GLU A 1 81 ? 13.932 -9.420 -14.209 1.00 93.56 81 GLU A C 1
ATOM 661 O O . GLU A 1 81 ? 13.115 -9.628 -13.309 1.00 93.56 81 GLU A O 1
ATOM 666 N N . GLU A 1 82 ? 14.830 -8.437 -14.125 1.00 94.44 82 GLU A N 1
ATOM 667 C CA . GLU A 1 82 ? 14.879 -7.528 -12.986 1.00 94.44 82 GLU A CA 1
ATOM 668 C C . GLU A 1 82 ? 13.597 -6.694 -12.873 1.00 94.44 82 GLU A C 1
ATOM 670 O O . GLU A 1 82 ? 13.017 -6.593 -11.792 1.00 94.44 82 GLU A O 1
ATOM 675 N N . THR A 1 83 ? 13.109 -6.142 -13.983 1.00 95.12 83 THR A N 1
ATOM 676 C CA . THR A 1 83 ? 11.871 -5.352 -13.990 1.00 95.12 83 THR A CA 1
ATOM 677 C C . THR A 1 83 ? 10.672 -6.197 -13.559 1.00 95.12 83 THR A C 1
ATOM 679 O O . THR A 1 83 ? 9.855 -5.744 -12.758 1.00 95.12 83 THR A O 1
ATOM 682 N N . GLN A 1 84 ? 10.580 -7.446 -14.026 1.00 96.19 84 GLN A N 1
ATOM 683 C CA . GLN A 1 84 ? 9.541 -8.387 -13.596 1.00 96.19 84 GLN A CA 1
ATOM 684 C C . GLN A 1 84 ? 9.592 -8.639 -12.090 1.00 96.19 84 GLN A C 1
ATOM 686 O O . GLN A 1 84 ? 8.554 -8.630 -11.429 1.00 96.19 84 GLN A O 1
ATOM 691 N N . ARG A 1 85 ? 10.791 -8.814 -11.527 1.00 96.56 85 ARG A N 1
ATOM 692 C CA . ARG A 1 85 ? 10.954 -8.957 -10.080 1.00 96.56 85 ARG A CA 1
ATOM 693 C C . ARG A 1 85 ? 10.467 -7.714 -9.332 1.00 96.56 85 ARG A C 1
ATOM 695 O O . ARG A 1 85 ? 9.711 -7.854 -8.379 1.00 96.56 85 ARG A O 1
ATOM 702 N N . LEU A 1 86 ? 10.821 -6.514 -9.796 1.00 97.12 86 LEU A N 1
ATOM 703 C CA . LEU A 1 86 ? 10.348 -5.268 -9.181 1.00 97.12 86 LEU A CA 1
ATOM 704 C C . LEU A 1 86 ? 8.826 -5.108 -9.262 1.00 97.12 86 LEU A C 1
ATOM 706 O O . LEU A 1 86 ? 8.237 -4.489 -8.385 1.00 97.12 86 LEU A O 1
ATOM 710 N N . PHE A 1 87 ? 8.167 -5.651 -10.288 1.00 97.50 87 PHE A N 1
ATOM 711 C CA . PHE A 1 87 ? 6.701 -5.661 -10.354 1.00 97.50 87 PHE A CA 1
ATOM 712 C C . PHE A 1 87 ? 6.113 -6.543 -9.257 1.00 97.50 87 PHE A C 1
ATOM 714 O O . PHE A 1 87 ? 5.198 -6.110 -8.566 1.00 97.50 87 PHE A O 1
ATOM 721 N N . VAL A 1 88 ? 6.667 -7.743 -9.067 1.00 97.94 88 VAL A N 1
ATOM 722 C CA . VAL A 1 88 ? 6.241 -8.655 -7.997 1.00 97.94 88 VAL A CA 1
ATOM 723 C C . VAL A 1 88 ? 6.427 -8.009 -6.624 1.00 97.94 88 VAL A C 1
ATOM 725 O O . VAL A 1 88 ? 5.512 -8.054 -5.804 1.00 97.94 88 VAL A O 1
ATOM 728 N N . ASP A 1 89 ? 7.581 -7.385 -6.386 1.00 97.50 89 ASP A N 1
ATOM 729 C CA . ASP A 1 89 ? 7.888 -6.717 -5.118 1.00 97.50 89 ASP A CA 1
ATOM 730 C C . ASP A 1 89 ? 6.939 -5.521 -4.884 1.00 97.50 89 ASP A C 1
ATOM 732 O O . ASP A 1 89 ? 6.321 -5.410 -3.822 1.00 97.50 89 ASP A O 1
ATOM 736 N N . HIS A 1 90 ? 6.703 -4.693 -5.908 1.00 98.38 90 HIS A N 1
ATOM 737 C CA . HIS A 1 90 ? 5.733 -3.596 -5.850 1.00 98.38 90 HIS A CA 1
ATOM 738 C C . HIS A 1 90 ? 4.321 -4.101 -5.535 1.00 98.38 90 HIS A C 1
ATOM 740 O O . HIS A 1 90 ? 3.690 -3.628 -4.586 1.00 98.38 90 HIS A O 1
ATOM 746 N N . ASP A 1 91 ? 3.827 -5.092 -6.274 1.00 97.94 91 ASP A N 1
ATOM 747 C CA . ASP A 1 91 ? 2.488 -5.638 -6.067 1.00 97.94 91 ASP A CA 1
ATOM 748 C C . ASP A 1 91 ? 2.346 -6.253 -4.663 1.00 97.94 91 ASP A C 1
ATOM 750 O O . ASP A 1 91 ? 1.295 -6.115 -4.034 1.00 97.94 91 ASP A O 1
ATOM 754 N N . ALA A 1 92 ? 3.408 -6.856 -4.117 1.00 97.94 92 ALA A N 1
ATOM 755 C CA . ALA A 1 92 ? 3.415 -7.393 -2.759 1.00 97.94 92 ALA A CA 1
ATOM 756 C C . ALA A 1 92 ? 3.277 -6.301 -1.684 1.00 97.94 92 ALA A C 1
ATOM 758 O O . ALA A 1 92 ? 2.511 -6.465 -0.729 1.00 97.94 92 ALA A O 1
ATOM 759 N N . VAL A 1 93 ? 3.991 -5.182 -1.820 1.00 97.50 93 VAL A N 1
ATOM 760 C CA . VAL A 1 93 ? 3.905 -4.054 -0.873 1.00 97.50 93 VAL A CA 1
ATOM 761 C C . VAL A 1 93 ? 2.564 -3.341 -1.015 1.00 97.50 93 VAL A C 1
ATOM 763 O O . VAL A 1 93 ? 1.919 -3.027 -0.016 1.00 97.50 93 VAL A O 1
ATOM 766 N N . ASN A 1 94 ? 2.092 -3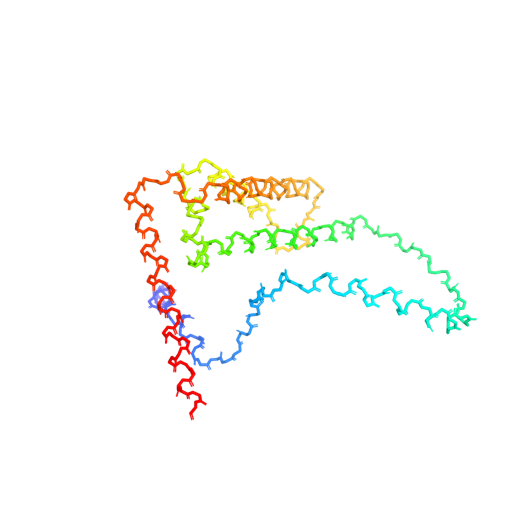.159 -2.248 1.00 97.44 94 ASN A N 1
ATOM 767 C CA . ASN A 1 94 ? 0.792 -2.560 -2.518 1.00 97.44 94 ASN A CA 1
ATOM 768 C C . ASN A 1 94 ? -0.352 -3.411 -1.943 1.00 97.44 94 ASN A C 1
ATOM 770 O O . ASN A 1 94 ? -1.268 -2.867 -1.334 1.00 97.44 94 ASN A O 1
ATOM 774 N N . ALA A 1 95 ? -0.274 -4.741 -2.048 1.00 97.62 95 ALA A N 1
ATOM 775 C CA . ALA A 1 95 ? -1.236 -5.644 -1.419 1.00 97.62 95 ALA A CA 1
ATOM 776 C C . ALA A 1 95 ? -1.223 -5.530 0.115 1.00 97.62 95 ALA A C 1
ATOM 778 O O . ALA A 1 95 ? -2.283 -5.473 0.734 1.00 97.62 95 ALA A O 1
ATOM 779 N N . ARG A 1 96 ? -0.037 -5.435 0.739 1.00 96.38 96 ARG A N 1
ATOM 780 C CA . ARG A 1 96 ? 0.078 -5.203 2.193 1.00 96.38 96 ARG A CA 1
ATOM 781 C C . ARG A 1 96 ? -0.574 -3.892 2.620 1.00 96.38 96 ARG A C 1
ATOM 783 O O . ARG A 1 96 ? -1.197 -3.869 3.675 1.00 96.38 96 ARG A O 1
ATOM 790 N N . TRP A 1 97 ? -0.419 -2.822 1.842 1.00 96.38 97 TRP A N 1
ATOM 791 C CA . TRP A 1 97 ? -1.088 -1.548 2.105 1.00 96.38 97 TRP A CA 1
ATOM 792 C C . TRP A 1 97 ? -2.604 -1.652 1.916 1.00 96.38 97 TRP A C 1
ATOM 794 O O . TRP A 1 97 ? -3.347 -1.248 2.805 1.00 96.38 97 TRP A O 1
ATOM 804 N N . LEU A 1 98 ? -3.065 -2.260 0.817 1.00 96.69 98 LEU A N 1
ATOM 805 C CA . LEU A 1 98 ? -4.493 -2.438 0.537 1.00 96.69 98 LEU A CA 1
ATOM 806 C C . LEU A 1 98 ? -5.216 -3.232 1.622 1.00 96.69 98 LEU A C 1
ATOM 808 O O . LEU A 1 98 ? -6.385 -2.967 1.872 1.00 96.69 98 LEU A O 1
ATOM 812 N N . ASP A 1 99 ? -4.541 -4.153 2.308 1.00 95.69 99 ASP A N 1
ATOM 813 C CA . ASP A 1 99 ? -5.135 -4.798 3.473 1.00 95.69 99 ASP A CA 1
ATOM 814 C C . ASP A 1 99 ? -5.584 -3.780 4.541 1.00 95.69 99 ASP A C 1
ATOM 816 O O . ASP A 1 99 ? -6.582 -4.019 5.202 1.00 95.69 99 ASP A O 1
ATOM 820 N N . TYR A 1 100 ? -4.868 -2.674 4.755 1.00 95.50 100 TYR A N 1
ATOM 821 C CA . TYR A 1 100 ? -5.249 -1.665 5.755 1.00 95.50 100 TYR A CA 1
ATOM 822 C C . TYR A 1 100 ? -6.429 -0.801 5.310 1.00 95.50 100 TYR A C 1
ATOM 824 O O . TYR A 1 100 ? -7.235 -0.404 6.144 1.00 95.50 100 TYR A O 1
ATOM 832 N N . GLU A 1 101 ? -6.549 -0.553 4.007 1.00 93.62 101 GLU A N 1
ATOM 833 C CA . GLU A 1 101 ? -7.627 0.259 3.433 1.00 93.62 101 GLU A CA 1
ATOM 834 C C . GLU A 1 101 ? -8.914 -0.547 3.203 1.00 93.62 101 GLU A C 1
ATOM 836 O O . GLU A 1 101 ? -10.016 -0.007 3.277 1.00 93.62 101 GLU A O 1
ATOM 841 N N . LEU A 1 102 ? -8.788 -1.844 2.906 1.00 95.25 102 LEU A N 1
ATOM 842 C CA . LEU A 1 102 ? -9.912 -2.700 2.520 1.00 95.25 102 LEU A CA 1
ATOM 843 C C . LEU A 1 102 ? -10.406 -3.608 3.655 1.00 95.25 102 LEU A C 1
ATOM 845 O O . LEU A 1 102 ? -11.573 -4.003 3.648 1.00 95.25 102 LEU A O 1
ATOM 849 N N . ASP A 1 103 ? -9.559 -3.957 4.628 1.00 94.56 103 ASP A N 1
ATOM 850 C CA . ASP A 1 103 ? -9.973 -4.728 5.805 1.00 94.56 103 ASP A CA 1
ATOM 851 C C . ASP A 1 103 ? -10.405 -3.784 6.933 1.00 94.56 103 ASP A C 1
ATOM 853 O O . ASP A 1 103 ? -9.583 -3.216 7.655 1.00 94.56 103 ASP A O 1
ATOM 857 N N . VAL A 1 104 ? -11.721 -3.673 7.133 1.00 93.06 104 VAL A N 1
ATOM 858 C CA . VAL A 1 104 ? -12.329 -2.852 8.193 1.00 93.06 104 VAL A CA 1
ATOM 859 C C . VAL A 1 104 ? -11.764 -3.191 9.576 1.00 93.06 104 VAL A C 1
ATOM 861 O O . VAL A 1 104 ? -11.570 -2.294 10.396 1.00 93.06 104 VAL A O 1
ATOM 864 N N . ALA A 1 105 ? -11.451 -4.463 9.849 1.00 93.06 105 ALA A N 1
ATOM 865 C CA . ALA A 1 105 ? -10.878 -4.859 11.130 1.00 93.06 105 ALA A CA 1
ATOM 866 C C . ALA A 1 105 ? -9.485 -4.246 11.330 1.00 93.06 105 ALA A C 1
ATOM 868 O O . ALA A 1 105 ? -9.188 -3.744 12.415 1.00 93.06 105 ALA A O 1
ATOM 869 N N . LYS A 1 106 ? -8.646 -4.235 10.284 1.00 94.00 106 LYS A N 1
ATOM 870 C CA . LYS A 1 106 ? -7.324 -3.590 10.333 1.00 94.00 106 LYS A CA 1
ATOM 871 C C . LYS A 1 106 ? -7.425 -2.073 10.412 1.00 94.00 106 LYS A C 1
ATOM 873 O O . LYS A 1 106 ? -6.616 -1.477 11.115 1.00 94.00 106 LYS A O 1
ATOM 878 N N . LEU A 1 107 ? -8.405 -1.475 9.742 1.00 93.19 107 LEU A N 1
ATOM 879 C CA . LEU A 1 107 ? -8.648 -0.033 9.781 1.00 93.19 107 LEU A CA 1
ATOM 880 C C . LEU A 1 107 ? -9.009 0.426 11.208 1.00 93.19 107 LEU A C 1
ATOM 882 O O . LEU A 1 107 ? -8.514 1.446 11.675 1.00 93.19 107 LEU A O 1
ATOM 886 N N . ILE A 1 108 ? -9.795 -0.372 11.944 1.00 93.06 108 ILE A N 1
ATOM 887 C CA . ILE A 1 108 ? -10.111 -0.116 13.361 1.00 93.06 108 ILE A CA 1
ATOM 888 C C . ILE A 1 108 ? -8.903 -0.371 14.279 1.00 93.06 108 ILE A C 1
ATOM 890 O O . ILE A 1 108 ? -8.687 0.392 15.218 1.00 93.06 108 ILE A O 1
ATOM 894 N N . ASP A 1 109 ? -8.129 -1.436 14.040 1.00 93.06 109 ASP A N 1
ATOM 895 C CA . ASP A 1 109 ? -7.013 -1.829 14.918 1.00 93.06 109 ASP A CA 1
ATOM 896 C C . ASP A 1 109 ? -5.752 -0.960 14.722 1.00 93.06 109 ASP A C 1
ATOM 898 O O . ASP A 1 109 ? -4.947 -0.809 15.645 1.00 93.06 109 ASP A O 1
ATOM 902 N N . PHE A 1 110 ? -5.557 -0.414 13.517 1.00 94.50 110 PHE A N 1
ATOM 903 C CA . PHE A 1 110 ? -4.382 0.368 13.115 1.00 94.50 110 PHE A CA 1
ATOM 904 C C . PHE A 1 110 ? -4.776 1.653 12.359 1.00 94.50 110 PHE A C 1
ATOM 906 O O . PHE A 1 110 ? -4.287 1.880 11.249 1.00 94.50 110 PHE A O 1
ATOM 913 N N . PRO A 1 111 ? -5.619 2.524 12.943 1.00 92.62 111 PRO A N 1
ATOM 914 C CA . PRO A 1 111 ? -6.203 3.678 12.248 1.00 92.62 111 PRO A CA 1
ATOM 915 C C . PRO A 1 111 ? -5.158 4.696 11.767 1.00 92.62 111 PRO A C 1
ATOM 917 O O . PRO A 1 111 ? -5.376 5.379 10.769 1.00 92.62 111 PRO A O 1
ATOM 920 N N . MET A 1 112 ? -3.982 4.740 12.405 1.00 93.00 112 MET A N 1
ATOM 921 C CA . MET A 1 112 ? -2.857 5.570 11.966 1.00 93.00 112 MET A CA 1
ATOM 922 C C . MET A 1 112 ? -2.415 5.275 10.528 1.00 93.00 112 MET A C 1
ATOM 924 O O . MET A 1 112 ? -1.969 6.192 9.847 1.00 93.00 112 MET A O 1
ATOM 928 N N . MET A 1 113 ? -2.550 4.032 10.043 1.00 95.44 113 MET A N 1
ATOM 929 C CA . MET A 1 113 ? -2.121 3.659 8.686 1.00 95.44 113 MET A CA 1
ATOM 930 C C . MET A 1 113 ? -2.908 4.378 7.582 1.00 95.44 113 MET A C 1
ATOM 932 O O . MET A 1 113 ? -2.380 4.519 6.483 1.00 95.44 113 MET A O 1
ATOM 936 N N . SER A 1 114 ? -4.119 4.859 7.879 1.00 92.94 114 SER A N 1
ATOM 937 C CA . SER A 1 114 ? -4.979 5.593 6.937 1.00 92.94 114 SER A CA 1
ATOM 938 C C . SER A 1 114 ? -5.135 7.077 7.304 1.00 92.94 114 SER A C 1
ATOM 940 O O . SER A 1 114 ? -5.773 7.843 6.582 1.00 92.94 114 SER A O 1
ATOM 942 N N . ASP A 1 115 ? -4.552 7.515 8.422 1.00 91.88 115 ASP A N 1
ATOM 943 C CA . ASP A 1 115 ? -4.663 8.889 8.905 1.00 91.88 115 ASP A CA 1
ATOM 944 C C . ASP A 1 115 ? -3.612 9.803 8.258 1.00 91.88 115 ASP A C 1
ATOM 946 O O . ASP A 1 115 ? -2.431 9.778 8.598 1.00 91.88 115 ASP A O 1
ATOM 950 N N . VAL A 1 116 ? -4.051 10.669 7.344 1.00 93.19 116 VAL A N 1
ATOM 951 C CA . VAL A 1 116 ? -3.184 11.633 6.637 1.00 93.19 116 VAL A CA 1
ATOM 952 C C . VAL A 1 116 ? -2.664 12.778 7.516 1.00 93.19 116 VAL A C 1
ATOM 954 O O . VAL A 1 116 ? -1.930 13.637 7.030 1.00 93.19 116 VAL A O 1
ATOM 957 N N . ARG A 1 117 ? -3.041 12.828 8.798 1.00 91.69 117 ARG A N 1
ATOM 958 C CA . ARG A 1 117 ? -2.444 13.743 9.784 1.00 91.69 117 ARG A CA 1
ATOM 959 C C . ARG A 1 117 ? -1.139 13.186 10.344 1.00 91.69 117 ARG A C 1
ATOM 961 O O . ARG A 1 117 ? -0.314 13.955 10.832 1.00 91.69 117 ARG A O 1
ATOM 968 N N . GLU A 1 118 ? -0.947 11.872 10.254 1.00 93.44 118 GLU A N 1
ATOM 969 C CA . GLU A 1 118 ? 0.249 11.206 10.745 1.00 93.44 118 GLU A CA 1
ATOM 970 C C . GLU A 1 118 ? 1.404 11.375 9.746 1.00 93.44 118 GLU A C 1
ATOM 972 O O . GLU A 1 118 ? 1.277 11.006 8.572 1.00 93.44 118 GLU A O 1
ATOM 977 N N . PRO A 1 119 ? 2.567 11.897 10.178 1.00 96.12 119 PRO A N 1
ATOM 978 C CA . PRO A 1 119 ? 3.665 12.206 9.266 1.00 96.12 119 PRO A CA 1
ATOM 979 C C . PRO A 1 119 ? 4.213 10.953 8.576 1.00 96.12 119 PRO A C 1
ATOM 981 O O . PRO A 1 119 ? 4.502 10.987 7.384 1.00 96.12 119 PRO A O 1
ATOM 984 N N . LEU A 1 120 ? 4.303 9.822 9.286 1.00 96.19 120 LEU A N 1
ATOM 985 C CA . LEU A 1 120 ? 4.764 8.558 8.700 1.00 96.19 120 LEU A CA 1
ATOM 986 C C . LEU A 1 120 ? 3.815 8.050 7.610 1.00 96.19 120 LEU A C 1
ATOM 988 O O . LEU A 1 120 ? 4.273 7.489 6.613 1.00 96.19 120 LEU A O 1
ATOM 992 N N . THR A 1 121 ? 2.514 8.294 7.775 1.00 96.44 121 THR A N 1
ATOM 993 C CA . THR A 1 121 ? 1.491 7.925 6.796 1.00 96.44 121 THR A CA 1
ATOM 994 C C . THR A 1 121 ? 1.609 8.758 5.532 1.00 96.44 121 THR A C 1
ATOM 996 O O . THR A 1 121 ? 1.660 8.224 4.424 1.00 96.44 121 THR A O 1
ATOM 999 N N . VAL A 1 122 ? 1.770 10.072 5.689 1.00 98.12 122 VAL A N 1
ATOM 1000 C CA . VAL A 1 122 ? 2.024 10.980 4.565 1.00 98.12 122 VAL A CA 1
ATOM 1001 C C . VAL A 1 122 ? 3.301 10.601 3.812 1.00 98.12 122 VAL A C 1
ATOM 1003 O O . VAL A 1 122 ? 3.297 10.578 2.579 1.00 98.12 122 VAL A O 1
ATOM 1006 N N . GLU A 1 123 ? 4.385 10.288 4.526 1.00 98.25 123 GLU A N 1
ATOM 1007 C CA . GLU A 1 123 ? 5.662 9.930 3.903 1.00 98.25 123 GLU A CA 1
ATOM 1008 C C . GLU A 1 123 ? 5.561 8.638 3.081 1.00 98.25 123 GLU A C 1
ATOM 1010 O O . GLU A 1 123 ? 5.981 8.632 1.918 1.00 98.25 123 GLU A O 1
ATOM 1015 N N . PHE A 1 124 ? 4.950 7.565 3.607 1.00 97.75 124 PHE A N 1
ATOM 1016 C CA . PHE A 1 124 ? 4.805 6.342 2.809 1.00 97.75 124 PHE A CA 1
ATOM 1017 C C . PHE A 1 124 ? 3.842 6.534 1.633 1.00 97.75 124 PHE A C 1
ATOM 1019 O O . PHE A 1 124 ? 4.110 6.004 0.556 1.00 97.75 124 PHE A O 1
ATOM 1026 N N . LEU A 1 125 ? 2.759 7.308 1.785 1.00 98.00 125 LEU A N 1
ATOM 1027 C CA . LEU A 1 125 ? 1.826 7.587 0.687 1.00 98.00 125 LEU A CA 1
ATOM 1028 C C . LEU A 1 125 ? 2.489 8.415 -0.421 1.00 98.00 125 LEU A C 1
ATOM 1030 O O . LEU A 1 125 ? 2.259 8.168 -1.608 1.00 98.00 125 LEU A O 1
ATOM 1034 N N . ARG A 1 126 ? 3.360 9.366 -0.061 1.00 98.31 126 ARG A N 1
ATOM 1035 C CA . ARG A 1 126 ? 4.173 10.109 -1.033 1.00 98.31 126 ARG A CA 1
ATOM 1036 C C . ARG A 1 126 ? 5.139 9.176 -1.758 1.00 98.31 126 ARG A C 1
ATOM 1038 O O . ARG A 1 126 ? 5.212 9.223 -2.985 1.00 98.31 126 ARG A O 1
ATOM 1045 N N . ALA A 1 127 ? 5.852 8.326 -1.020 1.00 98.50 127 ALA A N 1
ATOM 1046 C CA . ALA A 1 127 ? 6.778 7.357 -1.599 1.00 98.50 127 ALA A CA 1
ATOM 1047 C C . ALA A 1 127 ? 6.057 6.373 -2.534 1.00 98.50 127 ALA A C 1
ATOM 1049 O O . ALA A 1 127 ? 6.525 6.130 -3.645 1.00 98.50 127 ALA A O 1
ATOM 1050 N N . LYS A 1 128 ? 4.872 5.895 -2.135 1.00 98.19 128 LYS A N 1
ATOM 1051 C CA . LYS A 1 128 ? 3.996 5.068 -2.966 1.00 98.19 128 LYS A CA 1
ATOM 1052 C C . LYS A 1 128 ? 3.639 5.774 -4.268 1.00 98.19 128 LYS A C 1
ATOM 1054 O O . LYS A 1 128 ? 3.849 5.215 -5.334 1.00 98.19 128 LYS A O 1
ATOM 1059 N N . ARG A 1 129 ? 3.152 7.017 -4.198 1.00 98.38 129 ARG A N 1
ATOM 1060 C CA . ARG A 1 129 ? 2.774 7.789 -5.391 1.00 98.38 129 ARG A CA 1
ATOM 1061 C C . ARG A 1 129 ? 3.945 7.954 -6.365 1.00 98.38 129 ARG A C 1
ATOM 1063 O O . ARG A 1 129 ? 3.736 7.909 -7.574 1.00 98.38 129 ARG A O 1
ATOM 1070 N N . LEU A 1 130 ? 5.161 8.150 -5.853 1.00 98.31 130 LEU A N 1
ATOM 1071 C CA . LEU A 1 130 ? 6.368 8.210 -6.682 1.00 98.31 130 LEU A CA 1
ATOM 1072 C C . LEU A 1 130 ? 6.679 6.854 -7.329 1.00 98.31 130 LEU A C 1
ATOM 1074 O O . LEU A 1 130 ? 6.955 6.809 -8.524 1.00 98.31 130 LEU A O 1
ATOM 1078 N N . ALA A 1 131 ? 6.595 5.756 -6.574 1.00 98.12 131 ALA A N 1
ATOM 1079 C CA . ALA A 1 131 ? 6.794 4.407 -7.104 1.00 98.12 131 ALA A CA 1
ATOM 1080 C C . ALA A 1 131 ? 5.734 4.027 -8.154 1.00 98.12 131 ALA A C 1
ATOM 1082 O O . ALA A 1 131 ? 6.085 3.473 -9.193 1.00 98.12 131 ALA A O 1
ATOM 1083 N N . ASP A 1 132 ? 4.462 4.369 -7.924 1.00 97.88 132 ASP A N 1
ATOM 1084 C CA . ASP A 1 132 ? 3.363 4.184 -8.880 1.00 97.88 132 ASP A CA 1
ATOM 1085 C C . ASP A 1 132 ? 3.615 4.976 -10.168 1.00 97.88 132 ASP A C 1
ATOM 1087 O O . ASP A 1 132 ? 3.465 4.441 -11.261 1.00 97.88 132 ASP A O 1
ATOM 1091 N N . GLY A 1 133 ? 4.025 6.244 -10.048 1.00 97.25 133 GLY A N 1
ATOM 1092 C CA . GLY A 1 133 ? 4.277 7.113 -11.200 1.00 97.25 133 GLY A CA 1
ATOM 1093 C C . GLY A 1 133 ? 5.488 6.698 -12.039 1.00 97.25 133 GLY A C 1
ATOM 1094 O O . GLY A 1 133 ? 5.523 6.977 -13.233 1.00 97.25 133 GLY A O 1
ATOM 1095 N N . LEU A 1 134 ? 6.468 6.027 -11.429 1.00 96.75 134 LEU A N 1
ATOM 1096 C CA . LEU A 1 134 ? 7.650 5.495 -12.113 1.00 96.75 134 LEU A CA 1
ATOM 1097 C C . LEU A 1 134 ? 7.462 4.058 -12.608 1.00 96.75 134 LEU A C 1
ATOM 1099 O O . LEU A 1 134 ? 8.346 3.540 -13.290 1.00 96.75 134 LEU A O 1
ATOM 1103 N N . ARG A 1 135 ? 6.341 3.405 -12.276 1.00 95.38 135 ARG A N 1
ATOM 1104 C CA . ARG A 1 135 ? 6.049 2.043 -12.720 1.00 95.38 135 ARG A CA 1
ATOM 1105 C C . ARG A 1 135 ? 5.747 2.049 -14.228 1.00 95.38 135 ARG A C 1
ATOM 1107 O O . ARG A 1 135 ? 4.763 2.657 -14.643 1.00 95.38 135 ARG A O 1
ATOM 1114 N N . PRO A 1 136 ? 6.532 1.338 -15.056 1.00 93.81 136 PRO A N 1
ATOM 1115 C CA . PRO A 1 136 ? 6.212 1.157 -16.469 1.00 93.81 136 PRO A CA 1
ATOM 1116 C C . PRO A 1 136 ? 4.899 0.383 -16.657 1.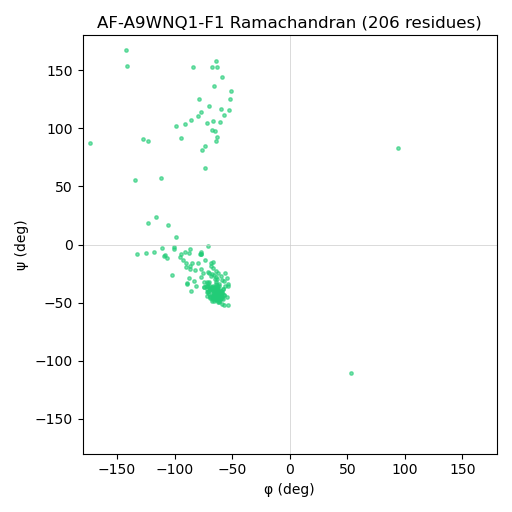00 93.81 136 PRO A C 1
ATOM 1118 O O . PRO A 1 136 ? 4.559 -0.474 -15.844 1.00 93.81 136 PRO A O 1
ATOM 1121 N N . GLU A 1 137 ? 4.200 0.597 -17.773 1.00 93.12 137 GLU A N 1
ATOM 1122 C CA . GLU A 1 137 ? 2.964 -0.147 -18.090 1.00 93.12 137 GLU A CA 1
ATOM 1123 C C . GLU A 1 137 ? 3.210 -1.648 -18.313 1.00 93.12 137 GLU A C 1
ATOM 1125 O O . GLU A 1 137 ? 2.348 -2.484 -18.047 1.00 93.12 137 GLU A O 1
ATOM 1130 N N . SER A 1 138 ? 4.403 -2.005 -18.794 1.00 92.69 138 SER A N 1
ATOM 1131 C CA . SER A 1 138 ? 4.823 -3.391 -18.996 1.00 92.69 138 SER A CA 1
ATOM 1132 C C . SER A 1 138 ? 6.293 -3.581 -18.615 1.00 92.69 138 SER A C 1
ATOM 1134 O O . SER A 1 138 ? 7.075 -2.634 -18.729 1.00 92.69 138 SER A O 1
ATOM 1136 N N . PRO A 1 139 ? 6.721 -4.797 -18.225 1.00 88.50 139 PRO A N 1
ATOM 1137 C CA . PRO A 1 139 ? 8.124 -5.057 -17.900 1.00 88.50 139 PRO A CA 1
ATOM 1138 C C . PRO A 1 139 ? 9.100 -4.791 -19.058 1.00 88.50 139 PRO A C 1
ATOM 1140 O O . PRO A 1 139 ? 10.255 -4.451 -18.831 1.00 88.50 139 PRO A O 1
ATOM 1143 N N . SER A 1 140 ? 8.633 -4.904 -20.304 1.00 87.19 140 SER A N 1
ATOM 1144 C CA . SER A 1 140 ? 9.388 -4.549 -21.513 1.00 87.19 140 SER A CA 1
ATOM 1145 C C . SER A 1 140 ? 9.441 -3.044 -21.797 1.00 87.19 140 SER A C 1
ATOM 1147 O O . SER A 1 140 ? 10.157 -2.627 -22.701 1.00 87.19 140 SER A O 1
ATOM 1149 N N . GLY A 1 141 ? 8.683 -2.226 -21.060 1.00 81.56 141 GLY A N 1
ATOM 1150 C CA . GLY A 1 141 ? 8.609 -0.775 -21.245 1.00 81.56 141 GLY A CA 1
ATOM 1151 C C . GLY A 1 141 ? 9.806 -0.000 -20.686 1.00 81.56 141 GLY A C 1
ATOM 1152 O O . GLY A 1 141 ? 9.914 1.198 -20.926 1.00 81.56 141 GLY A O 1
ATOM 1153 N N . VAL A 1 142 ? 10.710 -0.656 -19.951 1.00 81.00 142 VAL A N 1
ATOM 1154 C CA . VAL A 1 142 ? 11.936 -0.024 -19.445 1.00 81.00 142 VAL A CA 1
ATOM 1155 C C . VAL A 1 142 ? 12.950 0.103 -20.576 1.00 81.00 142 VAL A C 1
ATOM 1157 O O . VAL A 1 142 ? 13.486 -0.892 -21.067 1.00 81.00 142 VAL A O 1
ATOM 1160 N N . VAL A 1 143 ? 13.257 1.340 -20.962 1.00 76.12 143 VAL A N 1
ATOM 1161 C CA . VAL A 1 143 ? 14.088 1.619 -22.140 1.00 76.12 143 VAL A CA 1
ATOM 1162 C C . VAL A 1 143 ? 15.574 1.674 -21.779 1.00 76.12 143 VAL A C 1
ATOM 1164 O O . VAL A 1 143 ? 16.420 1.245 -22.566 1.00 76.12 143 VAL A O 1
ATOM 1167 N N . ASN A 1 144 ? 15.919 2.156 -20.580 1.00 88.00 144 ASN A N 1
ATOM 1168 C CA . ASN A 1 144 ? 17.311 2.319 -20.151 1.00 88.00 144 ASN A CA 1
ATOM 1169 C C . ASN A 1 144 ? 17.546 1.985 -18.662 1.00 88.00 144 ASN A C 1
ATOM 1171 O O . ASN A 1 144 ? 16.610 1.848 -17.875 1.00 88.00 144 ASN A O 1
ATOM 1175 N N . ASP A 1 145 ? 18.821 1.856 -18.278 1.00 90.50 145 ASP A N 1
ATOM 1176 C CA . ASP A 1 145 ? 19.220 1.491 -16.909 1.00 90.50 145 ASP A CA 1
ATOM 1177 C C . ASP A 1 145 ? 18.959 2.607 -15.883 1.00 90.50 145 ASP A C 1
ATOM 1179 O O . ASP A 1 145 ? 18.775 2.319 -14.700 1.00 90.50 145 ASP A O 1
ATOM 1183 N N . ALA A 1 146 ? 18.902 3.871 -16.319 1.00 93.31 146 ALA A N 1
ATOM 1184 C CA . ALA A 1 146 ? 18.595 5.002 -15.445 1.00 93.31 146 ALA A CA 1
ATOM 1185 C C . ALA A 1 146 ? 17.139 4.942 -14.958 1.00 93.31 146 ALA A C 1
ATOM 1187 O O . ALA A 1 146 ? 16.905 4.963 -13.753 1.00 93.31 146 ALA A O 1
ATOM 1188 N N . GLN A 1 147 ? 16.183 4.734 -15.869 1.00 92.81 147 GLN A N 1
ATOM 1189 C CA . GLN A 1 147 ? 14.766 4.518 -15.554 1.00 92.81 147 GLN A CA 1
ATOM 1190 C C . GLN A 1 147 ? 14.576 3.325 -14.617 1.00 92.81 147 GLN A C 1
ATOM 1192 O O . GLN A 1 147 ? 13.838 3.412 -13.636 1.00 92.81 147 GLN A O 1
ATOM 1197 N N . LEU A 1 148 ? 15.280 2.217 -14.883 1.00 95.00 148 LEU A N 1
ATOM 1198 C CA . LEU A 1 148 ? 15.230 1.054 -14.000 1.00 95.00 148 LEU A CA 1
ATOM 1199 C C . LEU A 1 148 ? 15.752 1.388 -12.602 1.00 95.00 148 LEU A C 1
ATOM 1201 O O . LEU A 1 148 ? 15.167 0.974 -11.604 1.00 95.00 148 LEU A O 1
ATOM 1205 N N . SER A 1 149 ? 16.850 2.139 -12.518 1.00 96.38 149 SER A N 1
ATOM 1206 C CA . SER A 1 149 ? 17.438 2.543 -11.245 1.00 96.38 149 SER A CA 1
ATOM 1207 C C . SER A 1 149 ? 16.538 3.481 -10.448 1.00 96.38 149 SER A C 1
ATOM 1209 O O . SER A 1 149 ? 16.382 3.276 -9.243 1.00 96.38 149 SER A O 1
ATOM 1211 N N . GLU A 1 150 ? 15.914 4.455 -11.109 1.00 96.38 150 GLU A N 1
ATOM 1212 C CA . GLU A 1 150 ? 14.941 5.369 -10.506 1.00 96.38 150 GLU A CA 1
ATOM 1213 C C . GLU A 1 150 ? 13.728 4.609 -9.969 1.00 96.38 150 GLU A C 1
ATOM 1215 O O . GLU A 1 150 ? 13.380 4.763 -8.796 1.00 96.38 150 GLU A O 1
ATOM 1220 N N . TYR A 1 151 ? 13.138 3.717 -10.773 1.00 97.56 151 TYR A N 1
ATOM 1221 C CA . TYR A 1 151 ? 12.014 2.890 -10.336 1.00 97.56 151 TYR A CA 1
ATOM 1222 C C . TYR A 1 151 ? 12.399 1.992 -9.152 1.00 97.56 151 TYR A C 1
ATOM 1224 O O . TYR A 1 151 ? 11.709 1.964 -8.131 1.00 97.56 151 TYR A O 1
ATOM 1232 N N . ARG A 1 152 ? 13.557 1.324 -9.230 1.00 97.44 152 ARG A N 1
ATOM 1233 C CA . ARG A 1 152 ? 14.093 0.485 -8.149 1.00 97.44 152 ARG A CA 1
ATOM 1234 C C . ARG A 1 152 ? 14.301 1.281 -6.859 1.00 97.44 152 ARG A C 1
ATOM 1236 O O . ARG A 1 152 ? 14.033 0.782 -5.769 1.00 97.44 152 ARG A O 1
ATOM 1243 N N . GLN A 1 153 ? 14.808 2.509 -6.955 1.00 98.38 153 GLN A N 1
ATOM 1244 C CA . GLN A 1 153 ? 15.008 3.375 -5.797 1.00 98.38 153 GLN A CA 1
ATOM 1245 C C . GLN A 1 153 ? 13.679 3.837 -5.200 1.00 98.38 153 GLN A C 1
ATOM 1247 O O . GLN A 1 153 ? 13.521 3.780 -3.982 1.00 98.38 153 GLN A O 1
ATOM 1252 N N . ALA A 1 154 ? 12.725 4.250 -6.034 1.00 98.50 154 ALA A N 1
ATOM 1253 C CA . ALA A 1 154 ? 11.404 4.661 -5.582 1.00 98.50 154 ALA A CA 1
ATOM 1254 C C . ALA A 1 154 ? 10.660 3.522 -4.874 1.00 98.50 154 ALA A C 1
ATOM 1256 O O . ALA A 1 154 ? 10.114 3.739 -3.793 1.00 98.50 154 ALA A O 1
ATOM 1257 N N . LEU A 1 155 ? 10.719 2.300 -5.416 1.00 98.38 155 LEU A N 1
ATOM 1258 C CA . LEU A 1 155 ? 10.127 1.123 -4.781 1.00 98.38 155 LEU A CA 1
ATOM 1259 C C . LEU A 1 155 ? 10.759 0.830 -3.413 1.00 98.38 155 LEU A C 1
ATOM 1261 O O . LEU A 1 155 ? 10.036 0.669 -2.435 1.00 98.38 155 LEU A O 1
ATOM 1265 N N . ARG A 1 156 ? 12.093 0.854 -3.302 1.00 98.50 156 ARG A N 1
ATOM 1266 C CA . ARG A 1 156 ? 12.767 0.683 -2.001 1.00 98.50 156 ARG A CA 1
ATOM 1267 C C . ARG A 1 156 ? 12.374 1.759 -0.992 1.00 98.50 156 ARG A C 1
ATOM 1269 O O . ARG A 1 156 ? 12.202 1.463 0.186 1.00 98.50 156 ARG A O 1
ATOM 1276 N N . ASN A 1 157 ? 12.238 3.007 -1.435 1.00 98.50 157 ASN A N 1
ATOM 1277 C CA . ASN A 1 157 ? 11.800 4.091 -0.559 1.00 98.50 157 ASN A CA 1
ATOM 1278 C C . ASN A 1 157 ? 10.362 3.860 -0.077 1.00 98.50 157 ASN A C 1
ATOM 1280 O O . ASN A 1 157 ? 10.082 4.070 1.101 1.00 98.50 157 ASN A O 1
ATOM 1284 N N . PHE A 1 158 ? 9.472 3.392 -0.959 1.00 98.56 158 PHE A N 1
ATOM 1285 C CA . PHE A 1 158 ? 8.110 3.012 -0.594 1.00 98.56 158 PHE A CA 1
ATOM 1286 C C . PHE A 1 158 ? 8.097 1.861 0.420 1.00 98.56 158 PHE A C 1
ATOM 1288 O O . PHE A 1 158 ? 7.474 1.996 1.471 1.00 98.56 158 PHE A O 1
ATOM 1295 N N . GLU A 1 159 ? 8.839 0.783 0.165 1.00 98.44 159 GLU A N 1
ATOM 1296 C CA . GLU A 1 159 ? 8.987 -0.358 1.076 1.00 98.44 159 GLU A CA 1
ATOM 1297 C C . GLU A 1 159 ? 9.440 0.064 2.474 1.00 98.44 159 GLU A C 1
ATOM 1299 O O . GLU A 1 159 ? 8.807 -0.279 3.473 1.00 98.44 159 GLU A O 1
ATOM 1304 N N . VAL A 1 160 ? 10.525 0.839 2.548 1.00 98.62 160 VAL A N 1
ATOM 1305 C CA . VAL A 1 160 ? 11.104 1.275 3.822 1.00 98.62 160 VAL A CA 1
ATOM 1306 C C . VAL A 1 160 ? 10.148 2.201 4.567 1.00 98.62 160 VAL A C 1
ATOM 1308 O O . VAL A 1 160 ? 9.936 2.009 5.766 1.00 98.62 160 VAL A O 1
ATOM 1311 N N . ALA A 1 161 ? 9.559 3.185 3.882 1.00 98.50 161 ALA A N 1
ATOM 1312 C CA . ALA A 1 161 ? 8.616 4.113 4.499 1.00 98.50 161 ALA A CA 1
ATOM 1313 C C . ALA A 1 161 ? 7.372 3.379 5.023 1.00 98.50 161 ALA A C 1
ATOM 1315 O O . ALA A 1 161 ? 6.955 3.612 6.159 1.00 98.50 161 ALA A O 1
ATOM 1316 N N . PHE A 1 162 ? 6.833 2.439 4.239 1.00 98.50 162 PHE A N 1
ATOM 1317 C CA . PHE A 1 162 ? 5.697 1.615 4.641 1.00 98.50 162 PHE A CA 1
ATOM 1318 C C . PHE A 1 162 ? 6.030 0.738 5.853 1.00 98.50 162 PHE A C 1
ATOM 1320 O O . PHE A 1 162 ? 5.270 0.703 6.815 1.00 98.50 162 PHE A O 1
ATOM 1327 N N . ASP A 1 163 ? 7.189 0.077 5.862 1.00 98.38 163 ASP A N 1
ATOM 1328 C CA . ASP A 1 163 ? 7.623 -0.757 6.984 1.00 98.38 163 ASP A CA 1
ATOM 1329 C C . ASP A 1 163 ? 7.828 0.053 8.276 1.00 98.38 163 ASP A C 1
ATOM 1331 O O . ASP A 1 163 ? 7.554 -0.439 9.374 1.00 98.38 163 ASP A O 1
ATOM 1335 N N . VAL A 1 164 ? 8.337 1.287 8.178 1.00 98.25 164 VAL A N 1
ATOM 1336 C CA . VAL A 1 164 ? 8.468 2.193 9.331 1.00 98.25 164 VAL A CA 1
ATOM 1337 C C . VAL A 1 164 ? 7.091 2.593 9.856 1.00 98.25 164 VAL A C 1
ATOM 1339 O O . VAL A 1 164 ? 6.854 2.457 11.058 1.00 98.25 164 VAL A O 1
ATOM 1342 N N . ALA A 1 165 ? 6.180 3.011 8.975 1.00 97.69 165 ALA A N 1
ATOM 1343 C CA . ALA A 1 165 ? 4.813 3.358 9.347 1.00 97.69 165 ALA A CA 1
ATOM 1344 C C . ALA A 1 165 ? 4.074 2.168 9.981 1.00 97.69 165 ALA A C 1
ATOM 1346 O O . ALA A 1 165 ? 3.484 2.309 11.050 1.00 97.69 165 ALA A O 1
ATOM 1347 N N . GLU A 1 166 ? 4.183 0.970 9.398 1.00 97.00 166 GLU A N 1
ATOM 1348 C CA . GLU A 1 166 ? 3.533 -0.236 9.917 1.00 97.00 166 GLU A CA 1
ATOM 1349 C C . GLU A 1 166 ? 4.069 -0.615 11.302 1.00 97.00 166 GLU A C 1
ATOM 1351 O O . GLU A 1 166 ? 3.298 -0.957 12.204 1.00 97.00 166 GLU A O 1
ATOM 1356 N N . ARG A 1 167 ? 5.392 -0.563 11.499 1.00 97.69 167 ARG A N 1
ATOM 1357 C CA . ARG A 1 167 ? 5.996 -0.838 12.810 1.00 97.69 167 ARG A CA 1
ATOM 1358 C C . ARG A 1 167 ? 5.491 0.133 13.867 1.00 97.69 167 ARG A C 1
ATOM 1360 O O . ARG A 1 167 ? 5.159 -0.306 14.968 1.00 97.69 167 ARG A O 1
ATOM 1367 N N . GLU A 1 168 ? 5.400 1.414 13.529 1.00 95.88 168 GLU A N 1
ATOM 1368 C CA . GLU A 1 168 ? 4.929 2.430 14.462 1.00 95.88 168 GLU A CA 1
ATOM 1369 C C . GLU A 1 168 ? 3.434 2.284 14.764 1.00 95.88 168 GLU A C 1
ATOM 1371 O O . GLU A 1 168 ? 3.048 2.242 15.933 1.00 95.88 168 GLU A O 1
ATOM 1376 N N . ALA A 1 169 ? 2.603 2.071 13.743 1.00 95.00 169 ALA A N 1
ATOM 1377 C CA . ALA A 1 169 ? 1.179 1.802 13.916 1.00 95.00 169 ALA A CA 1
ATOM 1378 C C . ALA A 1 169 ? 0.938 0.559 14.789 1.00 95.00 169 ALA A C 1
ATOM 1380 O O . ALA A 1 169 ? 0.055 0.551 15.642 1.00 95.00 169 ALA A O 1
ATOM 1381 N N . ARG A 1 170 ? 1.758 -0.491 14.649 1.00 94.56 170 ARG A N 1
ATOM 1382 C CA . ARG A 1 170 ? 1.682 -1.685 15.510 1.00 94.56 170 ARG A CA 1
ATOM 1383 C C . ARG A 1 170 ? 2.142 -1.432 16.943 1.00 94.56 170 ARG A C 1
ATOM 1385 O O . ARG A 1 170 ? 1.641 -2.100 17.851 1.00 94.56 170 ARG A O 1
ATOM 1392 N N . ARG A 1 171 ? 3.107 -0.530 17.139 1.00 94.88 171 ARG A N 1
ATOM 1393 C CA . ARG A 1 171 ? 3.637 -0.158 18.456 1.00 94.88 171 ARG A CA 1
ATOM 1394 C C . ARG A 1 171 ? 2.630 0.680 19.238 1.00 94.88 171 ARG A C 1
ATOM 1396 O O . ARG A 1 171 ? 2.433 0.427 20.422 1.00 94.88 171 ARG A O 1
ATOM 1403 N N . ILE A 1 172 ? 2.017 1.655 18.575 1.00 89.88 172 ILE A N 1
ATOM 1404 C CA . ILE A 1 172 ? 1.097 2.617 19.181 1.00 89.88 172 ILE A CA 1
ATOM 1405 C C . ILE A 1 172 ? -0.339 2.089 19.241 1.00 89.88 172 ILE A C 1
ATOM 1407 O O . ILE A 1 172 ? -1.000 2.269 20.262 1.00 89.88 172 ILE A O 1
ATOM 1411 N N . LYS A 1 173 ? -0.809 1.402 18.192 1.00 89.25 173 LYS A N 1
ATOM 1412 C CA . LYS A 1 173 ? -2.204 0.965 18.020 1.00 89.25 173 LYS A CA 1
ATOM 1413 C C . LYS A 1 173 ? -3.179 2.138 18.172 1.00 89.25 173 LYS A C 1
ATOM 1415 O O . LYS A 1 173 ? -3.198 3.031 17.333 1.00 89.25 173 LYS A O 1
ATOM 1420 N N . ASP A 1 174 ? -3.954 2.151 19.250 1.00 85.69 174 ASP A N 1
ATOM 1421 C CA . ASP A 1 174 ? -4.939 3.168 19.596 1.00 85.69 174 ASP A CA 1
ATOM 1422 C C . ASP A 1 174 ? -4.430 4.163 20.657 1.00 85.69 174 ASP A C 1
ATOM 1424 O O . ASP A 1 174 ? -5.125 5.122 20.987 1.00 85.69 174 ASP A O 1
ATOM 1428 N N . ALA A 1 175 ? -3.207 3.992 21.176 1.00 85.31 175 ALA A N 1
ATOM 1429 C CA . ALA A 1 175 ? -2.687 4.797 22.282 1.00 85.31 175 ALA A CA 1
ATOM 1430 C C . ALA A 1 175 ? -2.465 6.281 21.931 1.00 85.31 175 ALA A C 1
ATOM 1432 O O . ALA A 1 175 ? -2.414 7.109 22.838 1.00 85.31 175 ALA A O 1
ATOM 1433 N N . HIS A 1 176 ? -2.355 6.624 20.642 1.00 83.31 176 HIS A N 1
ATOM 1434 C CA . HIS A 1 176 ? -2.258 8.015 20.178 1.00 83.31 176 HIS A CA 1
ATOM 1435 C C . HIS A 1 176 ? -3.575 8.789 20.316 1.00 83.31 176 HIS A C 1
ATOM 1437 O O . HIS A 1 176 ? -3.574 10.015 20.390 1.00 83.31 176 HIS A O 1
ATOM 1443 N N . TYR A 1 177 ? -4.704 8.079 20.348 1.00 86.44 177 TYR A N 1
ATOM 1444 C CA . TYR A 1 177 ? -6.027 8.687 20.380 1.00 86.44 177 TYR A CA 1
ATOM 1445 C C . TYR A 1 177 ? -6.429 9.054 21.803 1.00 86.44 177 TYR A C 1
ATOM 1447 O O . TYR A 1 177 ? -6.006 8.428 22.779 1.00 86.44 177 TYR A O 1
ATOM 1455 N N . THR A 1 178 ? -7.289 10.060 21.928 1.00 91.31 178 THR A N 1
ATOM 1456 C CA . THR A 1 178 ? -7.869 10.455 23.214 1.00 91.31 178 THR A CA 1
ATOM 1457 C C . THR A 1 178 ? -8.741 9.336 23.791 1.00 91.31 178 THR A C 1
ATOM 1459 O O . THR A 1 178 ? -9.236 8.470 23.071 1.00 91.31 178 THR A O 1
ATOM 1462 N N . GLU A 1 179 ? -8.970 9.344 25.106 1.00 93.12 179 GLU A N 1
ATOM 1463 C CA . GLU A 1 179 ? -9.808 8.326 25.759 1.00 93.12 179 GLU A CA 1
ATOM 1464 C C . GLU A 1 179 ? -11.217 8.198 25.129 1.00 93.12 179 GLU A C 1
ATOM 1466 O O . GLU A 1 179 ? -11.621 7.074 24.822 1.00 93.12 179 GLU A O 1
ATOM 1471 N N . PRO A 1 180 ? -11.947 9.295 24.825 1.00 94.69 180 PRO A N 1
ATOM 1472 C CA . PRO A 1 180 ? -13.230 9.191 24.129 1.00 94.69 180 PRO A CA 1
ATOM 1473 C C . PRO A 1 180 ? -13.123 8.564 22.731 1.00 94.69 180 PRO A C 1
ATOM 1475 O O . PRO A 1 180 ? -14.024 7.843 22.308 1.00 94.69 180 PRO A O 1
ATOM 1478 N N . GLU A 1 181 ? -12.044 8.828 21.992 1.00 91.94 181 GLU A N 1
ATOM 1479 C CA . GLU A 1 181 ? -11.813 8.240 20.667 1.00 91.94 181 GLU A CA 1
ATOM 1480 C C . GLU A 1 181 ? -11.505 6.743 20.762 1.00 91.94 181 GLU A C 1
ATOM 1482 O O . GLU A 1 181 ? -12.094 5.955 20.022 1.00 91.94 181 GLU A O 1
ATOM 1487 N N . ARG A 1 182 ? -10.675 6.324 21.726 1.00 93.44 182 ARG A N 1
ATOM 1488 C CA . ARG A 1 182 ? -10.410 4.900 21.986 1.00 93.44 182 ARG A CA 1
ATOM 1489 C C . ARG A 1 182 ? -11.681 4.131 22.335 1.00 93.44 182 ARG A C 1
ATOM 1491 O O . ARG A 1 182 ? -11.904 3.039 21.816 1.00 93.44 182 ARG A O 1
ATOM 1498 N N . GLN A 1 183 ? -12.566 4.713 23.145 1.00 94.38 183 GLN A N 1
ATOM 1499 C CA . GLN A 1 183 ? -13.863 4.102 23.465 1.00 94.38 183 GLN A CA 1
ATOM 1500 C C . GLN A 1 183 ? -14.746 3.922 22.222 1.00 94.38 183 GLN A C 1
ATOM 1502 O O . GLN A 1 183 ? -15.429 2.901 22.084 1.00 94.38 183 GLN A O 1
ATOM 1507 N N . ARG A 1 184 ? -14.710 4.877 21.284 1.00 94.31 184 ARG A N 1
ATOM 1508 C CA . ARG A 1 184 ? -15.412 4.757 19.996 1.00 94.31 184 ARG A CA 1
ATOM 1509 C C . ARG A 1 184 ? -14.820 3.646 19.135 1.00 94.31 184 ARG A C 1
ATOM 1511 O O . ARG A 1 184 ? -15.591 2.851 18.606 1.00 94.31 184 ARG A O 1
ATOM 1518 N N . LEU A 1 185 ? -13.492 3.539 19.046 1.00 93.12 185 LEU A N 1
ATOM 1519 C CA . LEU A 1 185 ? -12.819 2.444 18.331 1.00 93.12 185 LEU A CA 1
ATOM 1520 C C . LEU A 1 185 ? -13.173 1.077 18.937 1.00 93.12 185 LEU A C 1
ATOM 1522 O O . LEU A 1 185 ? -13.551 0.157 18.213 1.00 93.12 185 LEU A O 1
ATOM 1526 N N . GLY A 1 186 ? -13.161 0.961 20.268 1.00 93.25 186 GLY A N 1
ATOM 1527 C CA . GLY A 1 186 ? -13.574 -0.259 20.968 1.00 93.25 186 GLY A CA 1
ATOM 1528 C C . GLY A 1 186 ? -15.041 -0.626 20.719 1.00 93.25 186 GLY A C 1
ATOM 1529 O O . GLY A 1 186 ? -15.369 -1.793 20.492 1.00 93.25 186 GLY A O 1
ATOM 1530 N N . THR A 1 187 ? -15.929 0.370 20.688 1.00 95.75 187 THR A N 1
ATOM 1531 C CA . THR A 1 187 ? -17.346 0.172 20.350 1.00 95.75 187 THR A CA 1
ATOM 1532 C C . THR A 1 187 ? -17.511 -0.284 18.901 1.00 95.75 187 THR A C 1
ATOM 1534 O O . THR A 1 187 ? -18.207 -1.268 18.651 1.00 95.75 187 THR A O 1
ATOM 1537 N N . ALA A 1 188 ? -16.831 0.372 17.956 1.00 94.75 188 ALA A N 1
ATOM 1538 C CA . ALA A 1 188 ? -16.833 -0.009 16.547 1.00 94.75 188 ALA A CA 1
ATOM 1539 C C . ALA A 1 188 ? -16.352 -1.454 16.361 1.00 94.75 188 ALA A C 1
ATOM 1541 O O . ALA A 1 188 ? -17.002 -2.230 15.662 1.00 94.75 188 ALA A O 1
ATOM 1542 N N . ARG A 1 189 ? -15.280 -1.856 17.060 1.00 93.88 189 ARG A N 1
ATOM 1543 C CA . ARG A 1 189 ? -14.782 -3.235 17.024 1.00 93.88 189 ARG A CA 1
ATOM 1544 C C . ARG A 1 189 ? -15.819 -4.234 17.526 1.00 93.88 189 ARG A C 1
ATOM 1546 O O . ARG A 1 189 ? -16.006 -5.276 16.906 1.00 93.88 189 ARG A O 1
ATOM 1553 N N . LYS A 1 190 ? -16.496 -3.927 18.635 1.00 93.94 190 LYS A N 1
ATOM 1554 C CA . LYS A 1 190 ? -17.532 -4.797 19.206 1.00 93.94 190 LYS A CA 1
ATOM 1555 C C . LYS A 1 190 ? -18.707 -4.980 18.243 1.00 93.94 190 LYS A C 1
ATOM 1557 O O . LYS A 1 190 ? -19.128 -6.112 18.022 1.00 93.94 190 LYS A O 1
ATOM 1562 N N . LEU A 1 191 ? -19.198 -3.886 17.659 1.00 94.56 191 LEU A N 1
ATOM 1563 C CA . LEU A 1 191 ? -20.295 -3.912 16.687 1.00 94.56 191 LEU A CA 1
ATOM 1564 C C . LEU A 1 191 ? -19.909 -4.671 15.415 1.00 94.56 191 LEU A C 1
ATOM 1566 O O . LEU A 1 191 ? -20.699 -5.466 14.917 1.00 94.56 191 LEU A O 1
ATOM 1570 N N . PHE A 1 192 ? -18.684 -4.472 14.924 1.00 93.06 192 PHE A N 1
ATOM 1571 C CA . PHE A 1 192 ? -18.165 -5.207 13.776 1.00 93.06 192 PHE A CA 1
ATOM 1572 C C . PHE A 1 192 ? -18.125 -6.716 14.040 1.00 93.06 192 PHE A C 1
ATOM 1574 O O . PHE A 1 192 ? -18.633 -7.485 13.230 1.00 93.06 192 PHE A O 1
ATOM 1581 N N . THR A 1 193 ? -17.587 -7.144 15.188 1.00 91.69 193 THR A N 1
ATOM 1582 C CA . THR A 1 193 ? -17.557 -8.565 15.567 1.00 91.69 193 THR A CA 1
ATOM 1583 C C . THR A 1 193 ? -18.965 -9.161 15.617 1.00 91.69 193 THR A C 1
ATOM 1585 O O . THR A 1 193 ? -19.199 -10.198 15.011 1.00 91.69 193 THR A O 1
ATOM 1588 N N . MET A 1 194 ? -19.919 -8.475 16.258 1.00 91.81 194 MET A N 1
ATOM 1589 C CA . MET A 1 194 ? -21.315 -8.931 16.319 1.00 91.81 194 MET A CA 1
ATOM 1590 C C . MET A 1 194 ? -21.931 -9.094 14.923 1.00 91.81 194 MET A C 1
ATOM 1592 O O . MET A 1 194 ? -22.528 -10.123 14.636 1.00 91.81 194 MET A O 1
ATOM 1596 N N . ALA A 1 195 ? -21.741 -8.116 14.033 1.00 91.06 195 ALA A N 1
ATOM 1597 C CA . ALA A 1 195 ? -22.291 -8.172 12.680 1.00 91.06 195 ALA A CA 1
ATOM 1598 C C . ALA A 1 195 ? -21.684 -9.305 11.831 1.00 91.06 195 ALA A C 1
ATOM 1600 O O . ALA A 1 195 ? -22.387 -9.924 11.033 1.00 91.06 195 ALA A O 1
ATOM 1601 N N . VAL A 1 196 ? -20.387 -9.585 11.993 1.00 89.19 196 VAL A N 1
ATOM 1602 C CA . VAL A 1 196 ? -19.703 -10.680 11.286 1.00 89.19 196 VAL A CA 1
ATOM 1603 C C . VAL A 1 196 ? -20.148 -12.049 11.810 1.00 89.19 196 VAL A C 1
ATOM 1605 O O . VAL A 1 196 ? -20.357 -12.959 11.005 1.00 89.19 196 VAL A O 1
ATOM 1608 N N . ASP A 1 197 ? -20.331 -12.188 13.125 1.00 86.44 197 ASP A N 1
ATOM 1609 C CA . ASP A 1 197 ? -20.765 -13.434 13.771 1.00 86.44 197 ASP A CA 1
ATOM 1610 C C . ASP A 1 197 ? -22.257 -13.749 13.514 1.00 86.44 197 ASP A C 1
ATOM 1612 O O . ASP A 1 197 ? -22.633 -14.907 13.317 1.00 86.44 197 ASP A O 1
ATOM 1616 N N . ASP A 1 198 ? -23.120 -12.731 13.445 1.00 82.50 198 ASP A N 1
ATOM 1617 C CA . ASP A 1 198 ? -24.533 -12.899 13.070 1.00 82.50 198 ASP A CA 1
ATOM 1618 C C . ASP A 1 198 ? -24.684 -13.272 11.584 1.00 82.50 198 ASP A C 1
ATOM 1620 O O . ASP A 1 198 ? -25.530 -14.092 11.207 1.00 82.50 198 ASP A O 1
ATOM 1624 N N . ALA A 1 199 ? -23.846 -12.700 10.713 1.00 73.75 199 ALA A N 1
ATOM 1625 C CA . ALA A 1 199 ? -23.852 -13.022 9.289 1.00 73.75 199 ALA A CA 1
ATOM 1626 C C . ALA A 1 199 ? -23.403 -14.469 9.021 1.00 73.75 199 ALA A C 1
ATOM 1628 O O . ALA A 1 199 ? -23.949 -15.127 8.132 1.00 73.75 199 ALA A O 1
ATOM 1629 N N . SER A 1 200 ? -22.444 -14.989 9.794 1.00 65.44 200 SER A N 1
ATOM 1630 C CA . SER A 1 200 ? -22.003 -16.382 9.671 1.00 65.44 200 SER A CA 1
ATOM 1631 C C . SER A 1 200 ? -23.053 -17.370 10.189 1.00 65.44 200 SER A C 1
ATOM 1633 O O . SER A 1 200 ? -23.304 -18.376 9.527 1.00 65.44 200 SER A O 1
ATOM 1635 N N . THR A 1 201 ? -23.756 -17.061 11.284 1.00 70.75 201 THR A N 1
ATOM 1636 C CA . THR A 1 201 ? -24.826 -17.933 11.807 1.00 70.75 201 THR A CA 1
ATOM 1637 C C . THR A 1 201 ? -26.086 -17.952 10.931 1.00 70.75 201 THR A C 1
ATOM 1639 O O . THR A 1 201 ? -26.740 -18.990 10.835 1.00 70.75 201 THR A O 1
ATOM 1642 N N . GLN A 1 202 ? -26.451 -16.853 10.260 1.00 69.44 202 GLN A N 1
ATOM 1643 C CA . GLN A 1 202 ? -27.542 -16.854 9.266 1.00 69.44 202 GLN A CA 1
ATOM 1644 C C . GLN A 1 202 ? -27.199 -17.700 8.030 1.00 69.44 202 GLN A C 1
ATOM 1646 O O . GLN A 1 202 ? -28.045 -18.453 7.548 1.00 69.44 202 GLN A O 1
ATOM 1651 N N . ALA A 1 203 ? -25.960 -17.615 7.533 1.00 66.31 203 ALA A N 1
ATOM 1652 C CA . ALA A 1 203 ? -25.514 -18.397 6.381 1.00 66.31 203 ALA A CA 1
ATOM 1653 C C . ALA A 1 203 ? -25.499 -19.912 6.666 1.00 66.31 203 ALA A C 1
ATOM 1655 O O . ALA A 1 203 ? -25.882 -20.697 5.802 1.00 66.31 203 ALA A O 1
ATOM 1656 N N . GLU A 1 204 ? -25.129 -20.329 7.882 1.00 6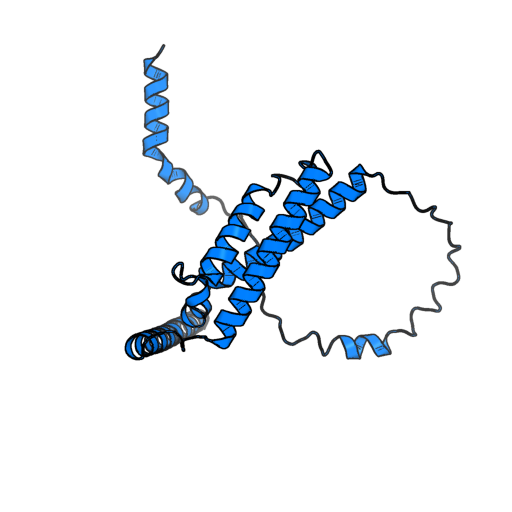3.03 204 GLU A N 1
ATOM 1657 C CA . GLU A 1 204 ? -25.211 -21.735 8.308 1.00 63.03 204 GLU A CA 1
ATOM 1658 C C . GLU A 1 204 ? -26.661 -22.241 8.381 1.00 63.03 204 GLU A C 1
ATOM 1660 O O . GLU A 1 204 ? -26.934 -23.365 7.965 1.00 63.03 204 GLU A O 1
ATOM 1665 N N . LYS A 1 205 ? -27.613 -21.405 8.823 1.00 64.38 205 LYS A N 1
ATOM 1666 C CA . LYS A 1 205 ? -29.046 -21.758 8.870 1.00 64.38 205 LYS A CA 1
ATOM 1667 C C . LYS A 1 205 ? -29.693 -21.927 7.495 1.00 64.38 205 LYS A C 1
ATOM 1669 O O . LYS A 1 205 ? -30.699 -22.612 7.404 1.00 64.38 205 LYS A O 1
ATOM 1674 N N . GLN A 1 206 ? -29.169 -21.285 6.452 1.00 66.06 206 GLN A N 1
ATOM 1675 C CA . GLN A 1 206 ? -29.687 -21.428 5.083 1.00 66.06 206 GLN A CA 1
ATOM 1676 C C . GLN A 1 206 ? -29.110 -22.641 4.342 1.00 66.06 206 GLN A C 1
ATOM 1678 O O . GLN A 1 206 ? -29.639 -23.033 3.305 1.00 66.06 206 GLN A O 1
ATOM 1683 N N . LEU A 1 207 ? -28.014 -23.212 4.848 1.00 63.28 207 LEU A N 1
ATOM 1684 C CA . LEU A 1 207 ? -27.367 -24.402 4.292 1.00 63.28 207 LEU A CA 1
ATOM 1685 C C . LEU A 1 207 ? -27.826 -25.710 4.964 1.00 63.28 207 LEU A C 1
ATOM 1687 O O . LEU A 1 207 ? -27.455 -26.779 4.478 1.00 63.28 207 LEU A O 1
ATOM 1691 N N . ALA A 1 208 ? -28.598 -25.626 6.052 1.00 48.66 208 ALA A N 1
ATOM 1692 C CA . ALA A 1 208 ? -29.180 -26.750 6.793 1.00 48.66 208 ALA A CA 1
ATOM 1693 C C . ALA A 1 208 ? -30.674 -26.909 6.477 1.00 48.66 2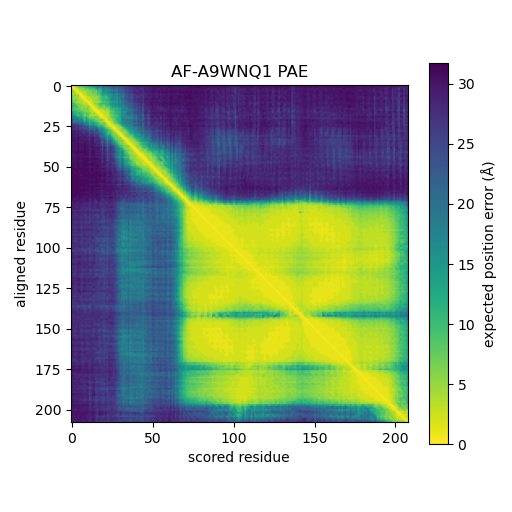08 ALA A C 1
ATOM 1695 O O . ALA A 1 208 ? -31.120 -28.074 6.380 1.00 48.66 208 ALA A O 1
#

Nearest PDB structures (foldseek):
  8hhl-assembly1_A  TM=3.332E-01  e=6.014E-01  Mycolicibacterium mucogenicum
  4ons-assembly2_C  TM=5.236E-01  e=6.440E+00  Mus musculus
  6xmd-assembly1_B  TM=3.487E-01  e=5.498E+00  Thermochaetoides thermophila

Foldseek 3Di:
DPPVVVVVVVVCVVVVCVVVVVPVPDDDDPPPPDPPPDDPCPVPVVVVVVPVPPPPPPVPPPDDPPPPPPPPDDPLRVQLVLLVVLVVLLVVLVVVLVCCVPPPLNCLQQVQCVDCVNPLNVQLVVLNVQLVVLRDPHSSRDDDPVSVVSNVVSSVSNVVSSVVSVVVSVVCGCVVDDPVVNVVSVVVNVVVVVVVVVVVVVVVVVVD

Radius of gyration: 26.02 Å; Cα contacts (8 Å, |Δi|>4): 96; chains: 1; bounding box: 57×62×67 Å

pLDDT: mean 79.75, std 18.74, range [39.75, 98.62]